Protein AF-A0A0S8E0M6-F1 (afdb_monomer_lite)

pLDDT: mean 80.6, std 17.04, range [37.0, 96.88]

Secondary structure (DSSP, 8-state):
-HHHHHHT---GGGHHHHHHHS----SHHHHHHHHHHHHHHHHHHS-HHHHHHHHHHHHH-SS-B-HHHHHHHHHHHT-SS--HHHHHHHHHHHHHHHTTTEEEETTEEEES-HHHHHHHHHHHS-STTHHHHHHHHHHHHHTTTTS-S-S-TTTTS-HHHHHHHHHHHHHTT-HHHHHHHHT-HHHHHHHHHTT-HHHHHHHHHHTT--S----S---PPEEETTEEEEEPTTT--EE-

Sequence (240 aa):
MALEELRGFGSFERLNEKIASFPRIEGEEGIDALFAQVIDRLEMELDADIVGNVLALICCSRQGLSEGELEELLGQIGAGPADEEERAGQLQVLLRQLRRHLLRRGQYLDFFHRSLYKAVHVRYLSEEDAENQAHRHLAAYFGLETHPSGRAAWASIGPRGLSEVVYHQTKACLWPEVERALCDLRFVRAKCAAGLTDGLISDYDLLEAGPAQPDPPLQTAWRRRGAYGARCPHCRAWHE

Foldseek 3Di:
DLVVVLVVDPDPVCSVVSVVPQPPDDDLVSLLVVLLVVLVVLVVVAPNQLSLLLLLLLLLDPFADALVLSLVLCVVVVGDPDDSVRSSVSSVVSCVSCVVQWDDDPRGTHGPDVSNSVNSCVPQVVDPQRNLVSLVSVLCSLAQVPDPDDDQRQLPRALVSLLRNLVSCVSNVVVVVNCVQLVDVSSVVSCVVNVNPVSNVVSCVSVVVDDPPPDDPPQDFDDDPRDTWGQDPPPRDTGD

Radius of gyration: 25.58 Å; chains: 1; bounding box: 53×38×92 Å

Structure (mmCIF, N/CA/C/O backbone):
data_AF-A0A0S8E0M6-F1
#
_entry.id   AF-A0A0S8E0M6-F1
#
loop_
_atom_site.group_PDB
_atom_site.id
_atom_site.type_symbol
_atom_site.label_atom_id
_atom_site.label_alt_id
_atom_site.label_comp_id
_atom_site.label_asym_id
_atom_site.label_entity_id
_atom_site.label_seq_id
_atom_site.pdbx_PDB_ins_code
_atom_site.Cartn_x
_atom_site.Cartn_y
_atom_site.Cartn_z
_atom_site.occupancy
_atom_site.B_iso_or_equiv
_atom_site.auth_seq_id
_atom_site.auth_comp_id
_atom_site.auth_asym_id
_atom_site.auth_atom_id
_atom_site.pdbx_PDB_model_num
ATOM 1 N N . MET A 1 1 ? -18.726 -10.955 16.011 1.00 49.03 1 MET A N 1
ATOM 2 C CA . MET A 1 1 ? -18.365 -9.528 15.915 1.00 49.03 1 MET A CA 1
ATOM 3 C C . MET A 1 1 ? -18.625 -8.760 17.211 1.00 49.03 1 MET A C 1
ATOM 5 O O . MET A 1 1 ? -17.660 -8.518 17.917 1.00 49.03 1 MET A O 1
ATOM 9 N N . ALA A 1 2 ? -19.866 -8.480 17.638 1.00 48.47 2 ALA A N 1
ATOM 10 C CA . ALA A 1 2 ? -20.103 -7.796 18.930 1.00 48.47 2 ALA A CA 1
ATOM 11 C C . ALA A 1 2 ? -19.596 -8.596 20.157 1.00 48.47 2 ALA A C 1
ATOM 13 O O . ALA A 1 2 ? -18.939 -8.059 21.042 1.00 48.47 2 ALA A O 1
ATOM 14 N N . LEU A 1 3 ? -19.802 -9.919 20.167 1.00 45.72 3 LEU A N 1
ATOM 15 C CA . LEU A 1 3 ? -19.241 -10.831 21.182 1.00 45.72 3 LEU A CA 1
ATOM 16 C C . LEU A 1 3 ? -17.705 -10.954 21.131 1.00 45.72 3 LEU A C 1
ATOM 18 O O . LEU A 1 3 ? -17.093 -11.429 22.086 1.00 45.72 3 LEU A O 1
ATOM 22 N N . GLU A 1 4 ? -17.078 -10.557 20.023 1.00 52.72 4 GLU A N 1
ATOM 23 C CA . GLU A 1 4 ? -15.625 -10.654 19.834 1.00 52.72 4 GLU A CA 1
ATOM 24 C C . GLU A 1 4 ? -14.909 -9.418 20.382 1.00 52.72 4 GLU A C 1
ATOM 26 O O . GLU A 1 4 ? -13.887 -9.576 21.045 1.00 52.72 4 GLU A O 1
ATOM 31 N N . GLU A 1 5 ? -15.506 -8.230 20.238 1.00 51.12 5 GLU A N 1
ATOM 32 C CA . GLU A 1 5 ? -15.082 -7.007 20.939 1.00 51.12 5 GLU A CA 1
ATOM 33 C C . GLU A 1 5 ? -15.212 -7.143 22.467 1.00 51.12 5 GLU A C 1
ATOM 35 O O . GLU A 1 5 ? -14.347 -6.690 23.216 1.00 51.12 5 GLU A O 1
ATOM 40 N N . LEU A 1 6 ? -16.245 -7.845 22.953 1.00 51.03 6 LEU A N 1
ATOM 41 C CA . LEU A 1 6 ? -16.430 -8.092 24.390 1.00 51.03 6 LEU A CA 1
ATOM 42 C C . LEU A 1 6 ? -15.395 -9.068 24.972 1.00 51.03 6 LEU A C 1
ATOM 44 O O . LEU A 1 6 ? -15.075 -8.982 26.153 1.00 51.03 6 LEU A O 1
ATOM 48 N N . ARG A 1 7 ? -14.818 -9.966 24.160 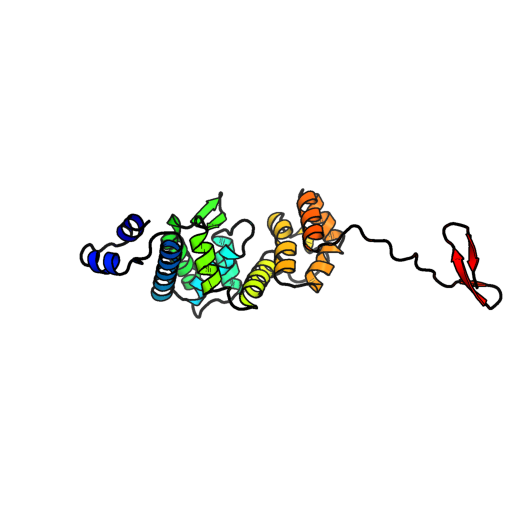1.00 50.25 7 ARG A N 1
ATOM 49 C CA . ARG A 1 7 ? -13.757 -10.891 24.606 1.00 50.25 7 ARG A CA 1
ATOM 50 C C . ARG A 1 7 ? -12.390 -10.226 24.774 1.00 50.25 7 ARG A C 1
ATOM 52 O O . ARG A 1 7 ? -11.549 -10.785 25.472 1.00 50.25 7 ARG A O 1
ATOM 59 N N . GLY A 1 8 ? -12.158 -9.077 24.136 1.00 46.62 8 GLY A N 1
ATOM 60 C CA . GLY A 1 8 ? -10.958 -8.257 24.340 1.00 46.62 8 GLY A CA 1
ATOM 61 C C . GLY A 1 8 ? -11.038 -7.352 25.574 1.00 46.62 8 GLY A C 1
ATOM 62 O O . GLY A 1 8 ? -10.027 -6.798 25.995 1.00 46.62 8 GLY A O 1
ATOM 63 N N . PHE A 1 9 ? -12.225 -7.210 26.174 1.00 45.16 9 PHE A N 1
ATOM 64 C CA . PHE A 1 9 ? -12.468 -6.327 27.310 1.00 45.16 9 PHE A CA 1
ATOM 65 C C . PHE A 1 9 ? -12.191 -7.056 28.634 1.00 45.16 9 PHE A C 1
ATOM 67 O O . PHE A 1 9 ? -12.996 -7.844 29.120 1.00 45.16 9 PHE A O 1
ATOM 74 N N . GLY A 1 10 ? -11.028 -6.792 29.234 1.00 39.16 10 GLY A N 1
ATOM 75 C CA . GLY A 1 10 ? -10.574 -7.405 30.491 1.00 39.16 10 GLY A CA 1
ATOM 76 C C . GLY A 1 10 ? -11.262 -6.907 31.771 1.00 39.16 10 GLY A C 1
ATOM 77 O O . GLY A 1 10 ? -10.769 -7.190 32.858 1.00 39.16 10 GLY A O 1
ATOM 78 N N . SER A 1 11 ? -12.373 -6.168 31.682 1.00 45.81 11 SER A N 1
ATOM 79 C CA . SER A 1 11 ? -13.136 -5.716 32.851 1.00 45.81 11 SER A CA 1
ATOM 80 C C . SER A 1 11 ? -14.637 -5.878 32.613 1.00 45.81 11 SER A C 1
ATOM 82 O O . SER A 1 11 ? -15.249 -5.140 31.838 1.00 45.81 11 SER A O 1
ATOM 84 N N . PHE A 1 12 ? -15.233 -6.862 33.295 1.00 44.47 12 PHE A N 1
ATOM 85 C CA . PHE A 1 12 ? -16.672 -7.154 33.266 1.00 44.47 12 PHE A CA 1
ATOM 86 C C . PHE A 1 12 ? -17.533 -5.991 33.796 1.00 44.47 12 PHE A C 1
ATOM 88 O O . PHE A 1 12 ? -18.729 -5.946 33.521 1.00 44.47 12 PHE A O 1
ATOM 95 N N . GLU A 1 13 ? -16.940 -5.029 34.509 1.00 48.88 13 GLU A N 1
ATOM 96 C CA . GLU A 1 13 ? -17.653 -3.904 35.129 1.00 48.88 13 GLU A CA 1
ATOM 97 C C . GLU A 1 13 ? -18.105 -2.841 34.113 1.00 48.88 13 GLU A C 1
ATOM 99 O O . GLU A 1 13 ? -19.133 -2.203 34.315 1.00 48.88 13 GLU A O 1
ATOM 104 N N . ARG A 1 14 ? -17.404 -2.696 32.976 1.00 47.75 14 ARG A N 1
ATOM 105 C CA . ARG A 1 14 ? -17.739 -1.727 31.905 1.00 47.75 14 ARG A CA 1
ATOM 106 C C . ARG A 1 14 ? -18.424 -2.360 30.691 1.00 47.75 14 ARG A C 1
ATOM 108 O O . ARG A 1 14 ? -18.612 -1.721 29.657 1.00 47.75 14 ARG A O 1
ATOM 115 N N . LEU A 1 15 ? -18.816 -3.628 30.813 1.00 42.22 15 LEU A N 1
ATOM 116 C CA . LEU A 1 15 ? -19.408 -4.411 29.730 1.00 42.22 15 LEU A CA 1
ATOM 117 C C . LEU A 1 15 ? -20.716 -3.785 29.216 1.00 42.22 15 LEU A C 1
ATOM 119 O O . LEU A 1 15 ? -20.930 -3.714 28.012 1.00 42.22 15 LEU A O 1
ATOM 123 N N . ASN A 1 16 ? -21.565 -3.277 30.115 1.00 44.84 16 ASN A N 1
ATOM 124 C CA . ASN A 1 16 ? -22.838 -2.649 29.744 1.00 44.84 16 ASN A CA 1
ATOM 125 C C . ASN A 1 16 ? -22.657 -1.293 29.046 1.00 44.84 16 ASN A C 1
ATOM 127 O O . ASN A 1 16 ? -23.418 -0.978 28.136 1.00 44.84 16 ASN A O 1
ATOM 131 N N . GLU A 1 17 ? -21.635 -0.519 29.415 1.00 53.72 17 GLU A N 1
ATOM 132 C CA . GLU A 1 17 ? -21.285 0.732 28.728 1.00 53.72 17 GLU A CA 1
ATOM 133 C C . GLU A 1 17 ? -20.750 0.450 27.317 1.00 53.72 17 GLU A C 1
ATOM 135 O O . GLU A 1 17 ? -21.147 1.112 26.362 1.00 53.72 17 GLU A O 1
ATOM 140 N N . LYS A 1 18 ? -19.933 -0.602 27.165 1.00 47.81 18 LYS A N 1
ATOM 141 C CA . LYS A 1 18 ? -19.428 -1.083 25.868 1.00 47.81 18 LYS A CA 1
ATOM 142 C C . LYS A 1 18 ? -20.545 -1.638 24.973 1.00 47.81 18 LYS A C 1
ATOM 144 O O . LYS A 1 18 ? -20.542 -1.423 23.768 1.00 47.81 18 LYS A O 1
ATOM 149 N N . ILE A 1 19 ? -21.524 -2.336 25.553 1.00 53.25 19 ILE A N 1
ATOM 150 C CA . ILE A 1 19 ? -22.710 -2.806 24.821 1.00 53.25 19 ILE A CA 1
ATOM 151 C C . ILE A 1 19 ? -23.570 -1.617 24.376 1.00 53.25 19 ILE A C 1
ATOM 153 O O . ILE A 1 19 ? -24.081 -1.616 23.259 1.00 53.25 19 ILE A O 1
ATOM 157 N N . ALA A 1 20 ? -23.700 -0.590 25.220 1.00 56.97 20 ALA A N 1
ATOM 158 C CA . ALA A 1 20 ? -24.430 0.629 24.891 1.00 56.97 20 ALA A CA 1
ATOM 159 C C . ALA A 1 20 ? -23.724 1.499 23.835 1.00 56.97 20 ALA A C 1
ATOM 161 O O . ALA A 1 20 ? -24.409 2.249 23.140 1.00 56.97 20 ALA A O 1
ATOM 162 N N . SER A 1 21 ? -22.395 1.394 23.700 1.00 55.62 21 SER A N 1
ATOM 163 C CA . SER A 1 21 ? -21.618 2.121 22.690 1.00 55.62 21 SER A CA 1
ATOM 164 C C . SER A 1 21 ? -21.668 1.486 21.300 1.00 55.62 21 SER A C 1
ATOM 166 O O . SER A 1 21 ? -21.277 2.139 20.334 1.00 55.62 21 SER A O 1
ATOM 168 N N . PHE A 1 22 ? -22.131 0.236 21.169 1.00 54.56 22 PHE A N 1
ATOM 169 C CA . PHE A 1 22 ? -22.247 -0.386 19.854 1.00 54.56 22 PHE A CA 1
ATOM 170 C C . PHE A 1 22 ? -23.275 0.348 18.981 1.00 54.56 22 PHE A C 1
ATOM 172 O O . PHE A 1 22 ? -24.337 0.747 19.478 1.00 54.56 22 PHE A O 1
ATOM 179 N N . PRO A 1 23 ? -22.998 0.504 17.674 1.00 58.91 23 PRO A N 1
ATOM 180 C CA . PRO A 1 23 ? -23.969 1.045 16.738 1.00 58.91 23 PRO A CA 1
ATOM 181 C C . PRO A 1 23 ? -25.269 0.240 16.821 1.00 58.91 23 PRO A C 1
ATOM 183 O O . PRO A 1 23 ? -25.271 -0.977 16.660 1.00 58.91 23 PRO A O 1
ATOM 186 N N . ARG A 1 24 ? -26.393 0.922 17.064 1.00 60.94 24 ARG A N 1
ATOM 187 C CA . ARG A 1 24 ? -27.735 0.305 17.034 1.00 60.94 24 ARG A CA 1
ATOM 188 C C . ARG A 1 24 ? -28.240 0.062 15.608 1.00 60.94 24 ARG A C 1
ATOM 190 O O . ARG A 1 24 ? -29.367 -0.383 15.425 1.00 60.94 24 ARG A O 1
ATOM 197 N N . ILE A 1 25 ? -27.424 0.424 14.623 1.00 60.84 25 ILE A N 1
ATOM 198 C CA . ILE A 1 25 ? -27.695 0.262 13.203 1.00 60.84 25 ILE A CA 1
ATOM 199 C C . ILE A 1 25 ? -27.331 -1.176 12.842 1.00 60.84 25 ILE A C 1
ATOM 201 O O . ILE A 1 25 ? -26.203 -1.612 13.060 1.00 60.84 25 ILE A O 1
ATOM 205 N N . GLU A 1 26 ? -28.301 -1.923 12.330 1.00 62.88 26 GLU A N 1
ATOM 206 C CA . GLU A 1 26 ? -28.094 -3.286 11.848 1.00 62.88 26 GLU A CA 1
ATOM 207 C C . GLU A 1 26 ? -27.629 -3.269 10.380 1.00 62.88 26 GLU A C 1
ATOM 209 O O . GLU A 1 26 ? -27.956 -2.357 9.624 1.00 62.88 26 GLU A O 1
ATOM 214 N N . GLY A 1 27 ? -26.877 -4.288 9.956 1.00 67.75 27 GLY A N 1
ATOM 215 C CA . GLY A 1 27 ? -26.381 -4.408 8.576 1.00 67.75 27 GLY A CA 1
ATOM 216 C C . GLY A 1 27 ? -24.973 -3.839 8.359 1.00 67.75 27 GLY A C 1
ATOM 217 O O . GLY A 1 27 ? -24.197 -3.702 9.304 1.00 67.75 27 GLY A O 1
ATOM 218 N N . GLU A 1 28 ? -24.614 -3.561 7.100 1.00 69.38 28 GLU A N 1
ATOM 219 C CA . GLU A 1 28 ? -23.256 -3.123 6.722 1.00 69.38 28 GLU A CA 1
ATOM 220 C C . GLU A 1 28 ? -22.846 -1.804 7.392 1.00 69.38 28 GLU A C 1
ATOM 222 O O . GLU A 1 28 ? -21.721 -1.690 7.868 1.00 69.38 28 GLU A O 1
ATOM 227 N N . GLU A 1 29 ? -23.771 -0.849 7.519 1.00 73.12 29 GLU A N 1
ATOM 228 C CA . GLU A 1 29 ? -23.521 0.450 8.162 1.00 73.12 29 GLU A CA 1
ATOM 229 C C . GLU A 1 29 ? -23.137 0.307 9.644 1.00 73.12 29 GLU A C 1
ATOM 231 O O . GLU A 1 29 ? -22.294 1.047 10.150 1.00 73.12 29 GLU A O 1
ATOM 236 N N . GLY A 1 30 ? -23.699 -0.688 10.338 1.00 76.38 30 GLY A N 1
ATOM 237 C CA . GLY A 1 30 ? -23.330 -1.004 11.717 1.00 76.38 30 GLY A CA 1
ATOM 238 C C . GLY A 1 30 ? -21.922 -1.583 11.847 1.00 76.38 30 GLY A C 1
ATOM 239 O O . GLY A 1 30 ? -21.215 -1.284 12.808 1.00 76.38 30 GLY A O 1
ATOM 240 N N . ILE A 1 31 ? -21.493 -2.393 10.874 1.00 77.69 31 ILE A N 1
ATOM 241 C CA . ILE A 1 31 ? -20.139 -2.966 10.839 1.00 77.69 31 ILE A CA 1
ATOM 242 C C . ILE A 1 31 ? -19.114 -1.878 10.503 1.00 77.69 31 ILE A C 1
ATOM 244 O O . ILE A 1 31 ? -18.058 -1.819 11.132 1.00 77.69 31 ILE A O 1
ATOM 248 N N . ASP A 1 32 ? -19.427 -0.997 9.554 1.00 80.69 32 ASP A N 1
ATOM 249 C CA . ASP A 1 32 ? -18.556 0.119 9.183 1.00 80.69 32 ASP A CA 1
ATOM 250 C C . ASP A 1 32 ? -18.378 1.082 10.380 1.00 80.69 32 ASP A C 1
ATOM 252 O O . ASP A 1 32 ? -17.251 1.443 10.727 1.00 80.69 32 ASP A O 1
ATOM 256 N N . ALA A 1 33 ? -19.460 1.391 11.108 1.00 83.25 33 ALA A N 1
ATOM 257 C CA . ALA A 1 33 ? -19.403 2.186 12.337 1.00 83.25 33 ALA A CA 1
ATOM 258 C C . ALA A 1 33 ? -18.639 1.491 13.484 1.00 83.25 33 ALA A C 1
ATOM 260 O O . ALA A 1 33 ? -17.976 2.159 14.276 1.00 83.25 33 ALA A O 1
ATOM 261 N N . LEU A 1 34 ? -18.684 0.156 13.573 1.00 86.12 34 LEU A N 1
ATOM 262 C CA . LEU A 1 34 ? -17.882 -0.606 14.536 1.00 86.12 34 LEU A CA 1
ATOM 263 C C . LEU A 1 34 ? -16.383 -0.448 14.250 1.00 86.12 34 LEU A C 1
ATOM 265 O O . LEU A 1 34 ? -15.605 -0.214 15.172 1.00 86.12 34 LEU A O 1
ATOM 269 N N . PHE A 1 35 ? -15.967 -0.566 12.986 1.00 88.06 35 PHE A N 1
ATOM 270 C CA . PHE A 1 35 ? -14.557 -0.409 12.630 1.00 88.06 35 PHE A CA 1
ATOM 271 C C . PHE A 1 35 ? -14.064 1.023 12.815 1.00 88.06 35 PHE A C 1
ATOM 273 O O . PHE A 1 35 ? -12.932 1.194 13.258 1.00 88.06 35 PHE A O 1
ATOM 280 N N . ALA A 1 36 ? -14.912 2.030 12.585 1.00 89.12 36 ALA A N 1
ATOM 281 C CA . ALA A 1 36 ? -14.592 3.407 12.954 1.00 89.12 36 ALA A CA 1
ATOM 282 C C . ALA A 1 36 ? -14.284 3.529 14.461 1.00 89.12 36 ALA A C 1
ATOM 284 O O . ALA A 1 36 ? -13.226 4.026 14.826 1.00 89.12 36 ALA A O 1
ATOM 285 N N . GLN A 1 37 ? -15.120 2.952 15.335 1.00 88.19 37 GLN A N 1
ATOM 286 C CA . GLN A 1 37 ? -14.866 2.950 16.787 1.00 88.19 37 GLN A CA 1
ATOM 287 C C . GLN A 1 37 ? -13.598 2.181 17.187 1.00 88.19 37 GLN A C 1
ATOM 289 O O . GLN A 1 37 ? -12.925 2.544 18.153 1.00 88.19 37 GLN A O 1
ATOM 294 N N . VAL A 1 38 ? -13.280 1.087 16.487 1.00 90.38 38 VAL A N 1
ATOM 295 C CA . VAL A 1 38 ? -12.032 0.341 16.707 1.00 90.38 38 VAL A CA 1
ATOM 296 C C . VAL A 1 38 ? -10.829 1.214 16.368 1.00 90.38 38 VAL A C 1
ATOM 298 O O . VAL A 1 38 ? -9.876 1.230 17.142 1.00 90.38 38 VAL A O 1
ATOM 301 N N . ILE A 1 39 ? -10.885 1.941 15.251 1.00 93.06 39 ILE A N 1
ATOM 302 C CA . ILE A 1 39 ? -9.834 2.872 14.836 1.00 93.06 39 ILE A CA 1
ATOM 303 C C . ILE A 1 39 ? -9.695 4.009 15.858 1.00 93.06 39 ILE A C 1
ATOM 305 O O . ILE A 1 39 ? -8.591 4.223 16.349 1.00 93.06 39 ILE A O 1
ATOM 309 N N . ASP A 1 40 ? -10.798 4.639 16.275 1.00 93.38 40 ASP A N 1
ATOM 310 C CA . ASP A 1 40 ? -10.781 5.709 17.284 1.00 93.38 40 ASP A CA 1
ATOM 311 C C . ASP A 1 40 ? -10.117 5.247 18.592 1.00 93.38 40 ASP A C 1
ATOM 313 O O . ASP A 1 40 ? -9.313 5.963 19.185 1.00 93.38 40 ASP A O 1
ATOM 317 N N . ARG A 1 41 ? -10.414 4.019 19.045 1.00 93.56 41 ARG A N 1
ATOM 318 C CA . ARG A 1 41 ? -9.761 3.439 20.230 1.00 93.56 41 ARG A CA 1
ATOM 319 C C . ARG A 1 41 ? -8.255 3.291 20.021 1.00 93.56 41 ARG A C 1
ATOM 321 O O . ARG A 1 41 ? -7.495 3.591 20.936 1.00 93.56 41 ARG A O 1
ATOM 328 N N . LEU A 1 42 ? -7.829 2.795 18.860 1.00 94.00 42 LEU A N 1
ATOM 329 C CA . LEU A 1 42 ? -6.409 2.587 18.567 1.00 94.00 42 LEU A CA 1
ATOM 330 C C . LEU A 1 42 ? -5.645 3.913 18.566 1.00 94.00 42 LEU A C 1
ATOM 332 O O . LEU A 1 42 ? -4.576 3.974 19.158 1.00 94.00 42 LEU A O 1
ATOM 336 N N . GLU A 1 43 ? -6.219 4.970 17.990 1.00 94.38 43 GLU A N 1
ATOM 337 C CA . GLU A 1 43 ? -5.645 6.326 18.000 1.00 94.38 43 GLU A CA 1
ATOM 338 C C . GLU A 1 43 ? -5.587 6.954 19.403 1.00 94.38 43 GLU A C 1
ATOM 340 O O . GLU A 1 43 ? -4.787 7.851 19.647 1.00 94.38 43 GLU A O 1
ATOM 345 N N . MET A 1 44 ? -6.438 6.515 20.338 1.00 92.94 44 MET A N 1
ATOM 346 C CA . MET A 1 44 ? -6.379 6.960 21.737 1.00 92.94 44 MET A CA 1
ATOM 347 C C . MET A 1 44 ? -5.338 6.197 22.566 1.00 92.94 44 MET A C 1
ATOM 349 O O . MET A 1 44 ? -4.856 6.720 23.570 1.00 92.94 44 MET A O 1
ATOM 353 N N . GLU A 1 45 ? -5.041 4.947 22.205 1.00 91.69 45 GLU A N 1
ATOM 354 C CA . GLU A 1 45 ? -4.117 4.072 22.940 1.00 91.69 45 GLU A CA 1
ATOM 355 C C . GLU A 1 45 ? -2.679 4.118 22.403 1.00 91.69 45 GLU A C 1
ATOM 357 O O . GLU A 1 45 ? -1.747 3.775 23.131 1.00 91.69 45 GLU A O 1
ATOM 362 N N . LEU A 1 46 ? -2.504 4.510 21.142 1.00 92.88 46 LEU A N 1
ATOM 363 C CA . LEU A 1 46 ? -1.240 4.535 20.411 1.00 92.88 46 LEU A CA 1
ATOM 364 C C . LEU A 1 46 ? -1.060 5.887 19.717 1.00 92.88 46 LEU A C 1
ATOM 366 O O . LEU A 1 46 ? -1.985 6.690 19.646 1.00 92.88 46 LEU A O 1
ATOM 370 N N . ASP A 1 47 ? 0.129 6.131 19.175 1.00 93.56 47 ASP A N 1
ATOM 371 C CA . ASP A 1 47 ? 0.382 7.297 18.339 1.00 93.56 47 ASP A CA 1
ATOM 372 C C . ASP A 1 47 ? -0.493 7.250 17.072 1.00 93.56 47 ASP A C 1
ATOM 374 O O . ASP A 1 47 ? -0.464 6.285 16.298 1.00 93.56 47 ASP A O 1
ATOM 378 N N . ALA A 1 48 ? -1.295 8.298 16.874 1.00 93.75 48 ALA A N 1
ATOM 379 C CA . ALA A 1 48 ? -2.251 8.377 15.776 1.00 93.75 48 ALA A CA 1
ATOM 380 C C . ALA A 1 48 ? -1.574 8.387 14.395 1.00 93.75 48 ALA A C 1
ATOM 382 O O . ALA A 1 48 ? -2.132 7.820 13.453 1.00 93.75 48 ALA A O 1
ATOM 383 N N . ASP A 1 49 ? -0.366 8.948 14.271 1.00 92.81 49 ASP A N 1
ATOM 384 C CA . ASP A 1 49 ? 0.376 8.941 13.009 1.00 92.81 49 ASP A CA 1
ATOM 385 C C . ASP A 1 49 ? 0.849 7.521 12.688 1.00 92.81 49 ASP A C 1
ATOM 387 O O . ASP A 1 49 ? 0.772 7.087 11.537 1.00 92.81 49 ASP A O 1
ATOM 391 N N . ILE A 1 50 ? 1.293 6.755 13.690 1.00 94.50 50 ILE A N 1
ATOM 392 C CA . ILE A 1 50 ? 1.664 5.344 13.498 1.00 94.50 50 ILE A CA 1
ATOM 393 C C . ILE A 1 50 ? 0.440 4.524 13.081 1.00 94.50 50 ILE A C 1
ATOM 395 O O . ILE A 1 50 ? 0.509 3.769 12.107 1.00 94.50 50 ILE A O 1
ATOM 399 N N . VAL A 1 51 ? -0.687 4.679 13.781 1.00 96.00 51 VAL A N 1
ATOM 400 C CA . VAL A 1 51 ? -1.933 3.960 13.465 1.00 96.00 51 VAL A CA 1
ATOM 401 C C . VAL A 1 51 ? -2.395 4.277 12.043 1.00 96.00 51 VAL A C 1
ATOM 403 O O . VAL A 1 51 ? -2.632 3.352 11.259 1.00 96.00 51 VAL A O 1
ATOM 406 N N . GLY A 1 52 ? -2.464 5.563 11.694 1.00 95.31 52 GLY A N 1
ATOM 407 C CA . GLY A 1 52 ? -2.884 6.022 10.375 1.00 95.31 52 GLY A CA 1
ATOM 408 C C . GLY A 1 52 ? -1.976 5.509 9.263 1.00 95.31 52 GLY A C 1
ATOM 409 O O . GLY A 1 52 ? -2.467 4.915 8.302 1.00 95.31 52 GLY A O 1
ATOM 410 N N . ASN A 1 53 ? -0.654 5.643 9.417 1.00 95.62 53 ASN A N 1
ATOM 411 C CA . ASN A 1 53 ? 0.305 5.188 8.409 1.00 95.62 53 ASN A CA 1
ATOM 412 C C . ASN A 1 53 ? 0.255 3.669 8.211 1.00 95.62 53 ASN A C 1
ATOM 414 O O . ASN A 1 53 ? 0.177 3.211 7.074 1.00 95.62 53 ASN A O 1
ATOM 418 N N . VAL A 1 54 ? 0.242 2.865 9.280 1.00 96.31 54 VAL A N 1
ATOM 419 C CA . VAL A 1 54 ? 0.177 1.396 9.150 1.00 96.31 54 VAL A CA 1
ATOM 420 C C . VAL A 1 54 ? -1.101 0.963 8.439 1.00 96.31 54 VAL A C 1
ATOM 422 O O . VAL A 1 54 ? -1.052 0.142 7.521 1.00 96.31 54 VAL A O 1
ATOM 425 N N . LEU A 1 55 ? -2.250 1.509 8.844 1.00 96.69 55 LEU A N 1
ATOM 426 C CA . LEU A 1 55 ? -3.531 1.148 8.246 1.00 96.69 55 LEU A CA 1
ATOM 427 C C . LEU A 1 55 ? -3.614 1.589 6.781 1.00 96.69 55 LEU A C 1
ATOM 429 O O . LEU A 1 55 ? -4.034 0.790 5.943 1.00 96.69 55 LEU A O 1
ATOM 433 N N . ALA A 1 56 ? -3.165 2.803 6.456 1.00 96.38 56 ALA A N 1
ATOM 434 C CA . ALA A 1 56 ? -3.086 3.302 5.085 1.00 96.38 56 ALA A CA 1
ATOM 435 C C . ALA A 1 56 ? -2.160 2.443 4.207 1.00 96.38 56 ALA A C 1
ATOM 437 O O . ALA A 1 56 ? -2.544 2.053 3.105 1.00 96.38 56 ALA A O 1
ATOM 438 N N . LEU A 1 57 ? -0.975 2.076 4.706 1.00 96.88 57 LEU A N 1
ATOM 439 C CA . LEU A 1 57 ? -0.018 1.237 3.979 1.00 96.88 57 LEU A CA 1
ATOM 440 C C . LEU A 1 57 ? -0.587 -0.154 3.682 1.00 96.88 57 LEU A C 1
ATOM 442 O O . LEU A 1 57 ? -0.479 -0.621 2.549 1.00 96.88 57 LEU A O 1
ATOM 446 N N . ILE A 1 58 ? -1.228 -0.807 4.660 1.00 96.06 58 ILE A N 1
ATOM 447 C CA . ILE A 1 58 ? -1.890 -2.104 4.438 1.00 96.06 58 ILE A CA 1
ATOM 448 C C . ILE A 1 58 ? -3.024 -1.946 3.415 1.00 96.06 58 ILE A C 1
ATOM 450 O O . ILE A 1 58 ? -3.114 -2.753 2.491 1.00 96.06 58 ILE A O 1
ATOM 454 N N . CYS A 1 59 ? -3.835 -0.889 3.532 1.00 95.50 59 CYS A N 1
ATOM 455 C CA . CYS A 1 59 ? -4.941 -0.586 2.617 1.00 95.50 59 CYS A CA 1
ATOM 456 C C . CYS A 1 59 ? -4.482 -0.444 1.159 1.00 95.50 59 CYS A C 1
ATOM 458 O O . CYS A 1 59 ? -5.101 -0.999 0.253 1.00 95.50 59 CYS A O 1
ATOM 460 N N . CYS A 1 60 ? -3.381 0.276 0.943 1.00 95.31 60 CYS A N 1
ATOM 461 C CA . CYS A 1 60 ? -2.832 0.542 -0.383 1.00 95.31 60 CYS A CA 1
ATOM 462 C C . CYS A 1 60 ? -1.936 -0.591 -0.909 1.00 95.31 60 CYS A C 1
ATOM 464 O O . CYS A 1 60 ? -1.541 -0.569 -2.078 1.00 95.31 60 CYS A O 1
ATOM 466 N N . SER A 1 61 ? -1.585 -1.578 -0.081 1.00 95.06 61 SER A N 1
ATOM 467 C CA . SER A 1 61 ? -0.741 -2.699 -0.497 1.00 95.06 61 SER A CA 1
ATOM 468 C C . SER A 1 61 ? -1.473 -3.621 -1.477 1.00 95.06 61 SER A C 1
ATOM 470 O O . SER A 1 61 ? -2.657 -3.913 -1.321 1.00 95.06 61 SER A O 1
ATOM 472 N N . ARG A 1 62 ? -0.776 -4.113 -2.509 1.00 92.00 62 ARG A N 1
ATOM 473 C CA . ARG A 1 62 ? -1.403 -4.994 -3.509 1.00 92.00 62 ARG A CA 1
ATOM 474 C C . ARG A 1 62 ? -1.471 -6.452 -3.057 1.00 92.00 62 ARG A C 1
ATOM 476 O O . ARG A 1 62 ? -2.420 -7.161 -3.383 1.00 92.00 62 ARG A O 1
ATOM 483 N N . GLN A 1 63 ? -0.439 -6.917 -2.354 1.00 90.12 63 GLN A N 1
ATOM 484 C CA . GLN A 1 63 ? -0.305 -8.310 -1.902 1.00 90.12 63 GLN A CA 1
ATOM 485 C C . GLN A 1 63 ? -0.221 -8.447 -0.373 1.00 90.12 63 GLN A C 1
ATOM 487 O O . GLN A 1 63 ? 0.077 -9.534 0.131 1.00 90.12 63 GLN A O 1
ATOM 492 N N . GLY A 1 64 ? -0.477 -7.364 0.363 1.00 94.25 64 GLY A N 1
ATOM 493 C CA . GLY A 1 64 ? -0.182 -7.269 1.786 1.00 94.25 64 GLY A CA 1
ATOM 494 C C . GLY A 1 64 ? 1.269 -6.870 2.069 1.00 94.25 64 GLY A C 1
ATOM 495 O O . GLY A 1 64 ? 2.133 -6.846 1.184 1.00 94.25 64 GLY A O 1
ATOM 496 N N . LEU A 1 65 ? 1.539 -6.590 3.342 1.00 96.31 65 LEU A N 1
ATOM 497 C CA . LEU A 1 65 ? 2.855 -6.203 3.857 1.00 96.31 65 LEU A CA 1
ATOM 498 C C . LEU A 1 65 ? 3.266 -7.116 5.007 1.00 96.31 65 LEU A C 1
ATOM 500 O O . LEU A 1 65 ? 2.430 -7.579 5.778 1.00 96.31 65 LEU A O 1
ATOM 504 N N . SER A 1 66 ? 4.553 -7.412 5.117 1.00 95.69 66 SER A N 1
ATOM 505 C CA . SER A 1 66 ? 5.095 -8.112 6.280 1.00 95.69 66 SER A CA 1
ATOM 506 C C . SER A 1 66 ? 5.351 -7.149 7.438 1.00 95.69 66 SER A C 1
ATOM 508 O O . SER A 1 66 ? 5.413 -5.938 7.250 1.00 95.69 66 SER A O 1
ATOM 510 N N . GLU A 1 67 ? 5.517 -7.696 8.643 1.00 95.31 67 GLU A N 1
ATOM 511 C CA . GLU A 1 67 ? 5.822 -6.894 9.837 1.00 95.31 67 GLU A CA 1
ATOM 512 C C . GLU A 1 67 ? 7.128 -6.103 9.671 1.00 95.31 67 GLU A C 1
ATOM 514 O O . GLU A 1 67 ? 7.149 -4.917 9.976 1.00 95.31 67 GLU A O 1
ATOM 519 N N . GLY A 1 68 ? 8.172 -6.724 9.105 1.00 94.19 68 GLY A N 1
ATOM 520 C CA . GLY A 1 68 ? 9.450 -6.048 8.855 1.00 94.19 68 GLY A CA 1
ATOM 521 C C . GLY A 1 68 ? 9.351 -4.940 7.804 1.00 94.19 68 GLY A C 1
ATOM 522 O O . GLY A 1 68 ? 9.933 -3.879 7.976 1.00 94.19 68 GLY A O 1
ATOM 523 N N . GLU A 1 69 ? 8.548 -5.132 6.754 1.00 94.88 69 GLU A N 1
ATOM 524 C CA . GLU A 1 69 ? 8.322 -4.070 5.761 1.00 94.88 69 GLU A CA 1
ATOM 525 C C . GLU A 1 69 ? 7.579 -2.880 6.355 1.00 94.88 69 GLU A C 1
ATOM 527 O O . GLU A 1 69 ? 7.902 -1.744 6.034 1.00 94.88 69 GLU A O 1
ATOM 532 N N . LEU A 1 70 ? 6.590 -3.126 7.221 1.00 95.81 70 LEU A N 1
ATOM 533 C CA . LEU A 1 70 ? 5.879 -2.057 7.922 1.00 95.81 70 LEU A CA 1
ATOM 534 C C . LEU A 1 70 ? 6.824 -1.267 8.830 1.00 95.81 70 LEU A C 1
ATOM 536 O O . LEU A 1 70 ? 6.743 -0.044 8.862 1.00 95.81 70 LEU A O 1
ATOM 540 N N . GLU A 1 71 ? 7.724 -1.948 9.538 1.00 94.00 71 GLU A N 1
ATOM 541 C CA . GLU A 1 71 ? 8.730 -1.311 10.390 1.00 94.00 71 GLU A CA 1
ATOM 542 C C . GLU A 1 71 ? 9.695 -0.439 9.572 1.00 94.00 71 GLU A C 1
ATOM 544 O O . GLU A 1 71 ? 9.861 0.744 9.873 1.00 94.00 71 GLU A O 1
ATOM 549 N N . GLU A 1 72 ? 10.248 -0.973 8.480 1.00 92.38 72 GLU A N 1
ATOM 550 C CA . GLU A 1 72 ? 11.133 -0.227 7.578 1.00 92.38 72 GLU A CA 1
ATOM 551 C C . GLU A 1 72 ? 10.416 0.967 6.917 1.00 92.38 72 GLU A C 1
ATOM 553 O O . GLU A 1 72 ? 10.976 2.064 6.848 1.00 92.38 72 GLU A O 1
ATOM 558 N N . LEU A 1 73 ? 9.163 0.789 6.480 1.00 93.44 73 LEU A N 1
ATOM 559 C CA . LEU A 1 73 ? 8.328 1.849 5.901 1.00 93.44 73 LEU A CA 1
ATOM 560 C C . LEU A 1 73 ? 8.048 2.969 6.906 1.00 93.44 73 LEU A C 1
ATOM 562 O O . LEU A 1 73 ? 8.221 4.141 6.578 1.00 93.44 73 LEU A O 1
ATOM 566 N N . LEU A 1 74 ? 7.648 2.634 8.136 1.00 93.12 74 LEU A N 1
ATOM 567 C CA . LEU A 1 74 ? 7.467 3.628 9.199 1.00 93.12 74 LEU A CA 1
ATOM 568 C C . LEU A 1 74 ? 8.778 4.363 9.490 1.00 93.12 74 LEU A C 1
ATOM 570 O O . LEU A 1 74 ? 8.768 5.583 9.677 1.00 93.12 74 LEU A O 1
ATOM 574 N N . GLY A 1 75 ? 9.891 3.621 9.469 1.00 90.25 75 GLY A N 1
ATOM 575 C CA . GLY A 1 75 ? 11.267 4.107 9.465 1.00 90.25 75 GLY A CA 1
ATOM 576 C C . GLY A 1 75 ? 11.476 5.252 8.478 1.00 90.25 75 GLY A C 1
ATOM 577 O O . GLY A 1 75 ? 11.826 6.356 8.894 1.00 90.25 75 GLY A O 1
ATOM 578 N N . GLN A 1 76 ? 11.204 4.983 7.199 1.00 87.94 76 GLN A N 1
ATOM 579 C CA . GLN A 1 76 ? 11.383 5.908 6.073 1.00 87.94 76 GLN A CA 1
ATOM 580 C C . GLN A 1 76 ? 10.426 7.104 6.099 1.00 87.94 76 GLN A C 1
ATOM 582 O O . GLN A 1 76 ? 10.828 8.212 5.751 1.00 87.94 76 GLN A O 1
ATOM 587 N N . ILE A 1 77 ? 9.172 6.897 6.511 1.00 89.31 77 ILE A N 1
ATOM 588 C CA . ILE A 1 77 ? 8.168 7.969 6.608 1.00 89.31 77 ILE A CA 1
ATOM 589 C C . ILE A 1 77 ? 8.538 8.964 7.716 1.00 89.31 77 ILE A C 1
ATOM 591 O O . ILE A 1 77 ? 8.234 10.149 7.602 1.00 89.31 77 ILE A O 1
ATOM 595 N N . GLY A 1 78 ? 9.200 8.495 8.781 1.00 83.19 78 GLY A N 1
ATOM 596 C CA . GLY A 1 78 ? 9.434 9.304 9.978 1.00 83.19 78 GLY A CA 1
ATOM 597 C C . GLY A 1 78 ? 8.132 9.581 10.733 1.00 83.19 78 GLY A C 1
ATOM 598 O O . GLY A 1 78 ? 7.898 10.704 11.165 1.00 83.19 78 GLY A O 1
ATOM 599 N N . ALA A 1 79 ? 7.257 8.574 10.826 1.00 75.75 79 ALA A N 1
ATOM 600 C CA . ALA A 1 79 ? 5.946 8.707 11.456 1.00 75.75 79 ALA A CA 1
ATOM 601 C C . ALA A 1 79 ? 6.058 8.936 12.975 1.00 75.75 79 ALA A C 1
ATOM 603 O O . ALA A 1 79 ? 6.600 8.085 13.683 1.00 75.75 79 ALA A O 1
ATOM 604 N N . GLY A 1 80 ? 5.490 10.045 13.458 1.00 70.50 80 GLY A N 1
ATOM 605 C CA . GLY A 1 80 ? 5.432 10.406 14.875 1.00 70.50 80 GLY A CA 1
ATOM 606 C C . GLY A 1 80 ? 6.753 10.945 15.462 1.00 70.50 80 GLY A C 1
ATOM 607 O O . GLY A 1 80 ? 7.807 10.892 14.827 1.00 70.50 80 GLY A O 1
ATOM 608 N N . PRO A 1 81 ? 6.722 11.483 16.696 1.00 74.00 81 PRO A N 1
ATOM 609 C CA . PRO A 1 81 ? 7.909 11.959 17.415 1.00 74.00 81 PRO A CA 1
ATOM 610 C C . PRO A 1 81 ? 8.719 10.826 18.069 1.00 74.00 81 PRO A C 1
ATOM 612 O O . PRO A 1 81 ? 9.792 11.083 18.617 1.00 74.00 81 PRO A O 1
ATOM 615 N N . ALA A 1 82 ? 8.175 9.608 18.059 1.00 79.31 82 ALA A N 1
ATOM 616 C CA . ALA A 1 82 ? 8.744 8.420 18.673 1.00 79.31 82 ALA A CA 1
ATOM 617 C C . ALA A 1 82 ? 10.063 8.010 18.001 1.00 79.31 82 ALA A C 1
ATOM 619 O O . ALA A 1 82 ? 10.229 8.110 16.780 1.00 79.31 82 ALA A O 1
ATOM 620 N N . ASP A 1 83 ? 11.001 7.505 18.800 1.00 89.31 83 ASP A N 1
ATOM 621 C CA . ASP A 1 83 ? 12.218 6.905 18.262 1.00 89.31 83 ASP A CA 1
ATOM 622 C C . ASP A 1 83 ? 11.929 5.554 17.574 1.00 89.31 83 ASP A C 1
ATOM 624 O O . ASP A 1 83 ? 10.794 5.089 17.469 1.00 89.31 83 ASP A O 1
ATOM 628 N N . GLU A 1 84 ? 12.953 4.935 16.990 1.00 88.38 84 GLU A N 1
ATOM 629 C CA . GLU A 1 84 ? 12.799 3.673 16.259 1.00 88.38 84 GLU A CA 1
ATOM 630 C C . GLU A 1 84 ? 12.294 2.521 17.143 1.00 88.38 84 GLU A C 1
ATOM 632 O O . GLU A 1 84 ? 11.425 1.763 16.713 1.00 88.38 84 GLU A O 1
ATOM 637 N N . GLU A 1 85 ? 12.763 2.432 18.389 1.00 90.44 85 GLU A N 1
ATOM 638 C CA . GLU A 1 85 ? 12.374 1.369 19.319 1.00 90.44 85 GLU A CA 1
ATOM 639 C C . GLU A 1 85 ? 10.923 1.545 19.786 1.00 90.44 85 GLU A C 1
ATOM 641 O O . GLU A 1 85 ? 10.146 0.584 19.812 1.00 90.44 85 GLU A O 1
ATOM 646 N N . GLU A 1 86 ? 10.521 2.780 20.086 1.00 91.12 86 GLU A N 1
ATOM 647 C CA . GLU A 1 86 ? 9.148 3.103 20.454 1.00 91.12 86 GLU A CA 1
ATOM 648 C C . GLU A 1 86 ? 8.183 2.857 19.285 1.00 91.12 86 GLU A C 1
ATOM 650 O O . GLU A 1 86 ? 7.142 2.221 19.480 1.00 91.12 86 GLU A O 1
ATOM 655 N N . ARG A 1 87 ? 8.544 3.253 18.054 1.00 92.75 87 ARG A N 1
ATOM 656 C CA . ARG A 1 87 ? 7.730 2.969 16.857 1.00 92.75 87 ARG A CA 1
ATOM 657 C C . ARG A 1 87 ? 7.545 1.472 16.631 1.00 92.75 87 ARG A C 1
ATOM 659 O O . ARG A 1 87 ? 6.417 1.027 16.405 1.00 92.75 87 ARG A O 1
ATOM 666 N N . ALA A 1 88 ? 8.614 0.684 16.743 1.00 92.19 88 ALA A N 1
ATOM 667 C CA . ALA A 1 88 ? 8.546 -0.770 16.618 1.00 92.19 88 ALA A CA 1
ATOM 668 C C . ALA A 1 88 ? 7.656 -1.394 17.709 1.00 92.19 88 ALA A C 1
ATOM 67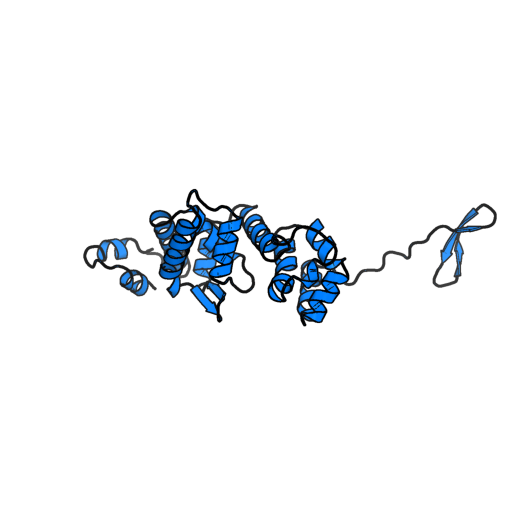0 O O . ALA A 1 88 ? 6.811 -2.252 17.427 1.00 92.19 88 ALA A O 1
ATOM 671 N N . GLY A 1 89 ? 7.780 -0.923 18.954 1.00 94.50 89 GLY A N 1
ATOM 672 C CA . GLY A 1 89 ? 6.930 -1.346 20.067 1.00 94.50 89 GLY A CA 1
ATOM 673 C C . GLY A 1 89 ? 5.447 -1.057 19.817 1.00 94.50 89 GLY A C 1
ATOM 674 O O . GLY A 1 89 ? 4.603 -1.946 19.974 1.00 94.50 89 GLY A O 1
ATOM 675 N N . GLN A 1 90 ? 5.121 0.156 19.368 1.00 94.69 90 GLN A N 1
ATOM 676 C CA . GLN A 1 90 ? 3.748 0.549 19.054 1.00 94.69 90 GLN A CA 1
ATOM 677 C C . GLN A 1 90 ? 3.174 -0.228 17.862 1.00 94.69 90 GLN A C 1
ATOM 679 O O . GLN A 1 90 ? 2.037 -0.700 17.943 1.00 94.69 90 GLN A O 1
ATOM 684 N N . LEU A 1 91 ? 3.963 -0.466 16.806 1.00 95.44 91 LEU A N 1
ATOM 685 C CA . LEU A 1 91 ? 3.577 -1.328 15.684 1.00 95.44 91 LEU A CA 1
ATOM 686 C C . LEU A 1 91 ? 3.201 -2.736 16.169 1.00 95.44 91 LEU A C 1
ATOM 688 O O . LEU A 1 91 ? 2.150 -3.268 15.805 1.00 95.44 91 LEU A O 1
ATOM 692 N N . GLN A 1 92 ? 4.013 -3.345 17.036 1.00 95.56 92 GLN A N 1
ATOM 693 C CA . GLN A 1 92 ? 3.720 -4.677 17.572 1.00 95.56 92 GLN A CA 1
ATOM 694 C C . GLN A 1 92 ? 2.434 -4.708 18.404 1.00 95.56 92 GLN A C 1
ATOM 696 O O . GLN A 1 92 ? 1.672 -5.682 18.333 1.00 95.56 92 GLN A O 1
ATOM 701 N N . VAL A 1 93 ? 2.178 -3.665 19.200 1.00 95.94 93 VAL A N 1
ATOM 702 C CA . VAL A 1 93 ? 0.927 -3.539 19.958 1.00 95.94 93 VAL A CA 1
ATOM 703 C C . VAL A 1 93 ? -0.253 -3.403 18.997 1.00 95.94 93 VAL A C 1
ATOM 705 O O . VAL A 1 93 ? -1.205 -4.179 19.114 1.00 95.94 93 VAL A O 1
ATOM 708 N N . LEU A 1 94 ? -0.162 -2.518 18.001 1.00 95.75 94 LEU A N 1
ATOM 709 C CA . LEU A 1 94 ? -1.186 -2.306 16.976 1.00 95.75 94 LEU A CA 1
ATOM 710 C C . LEU A 1 94 ? -1.550 -3.610 16.255 1.00 95.75 94 LEU A C 1
ATOM 712 O O . LEU A 1 94 ? -2.714 -4.015 16.233 1.00 95.75 94 LEU A O 1
ATOM 716 N N . LEU A 1 95 ? -0.553 -4.326 15.729 1.00 94.69 95 LEU A N 1
ATOM 717 C CA . LEU A 1 95 ? -0.762 -5.587 15.015 1.00 94.69 95 LEU A CA 1
ATOM 718 C C . LEU A 1 95 ? -1.336 -6.685 15.914 1.00 94.69 95 LEU A C 1
ATOM 720 O O . LEU A 1 95 ? -2.106 -7.533 15.455 1.00 94.69 95 LEU A O 1
ATOM 724 N N . ARG A 1 96 ? -0.995 -6.681 17.207 1.00 93.25 96 ARG A N 1
ATOM 725 C CA . ARG A 1 96 ? -1.560 -7.619 18.182 1.00 93.25 96 ARG A CA 1
ATOM 726 C C . ARG A 1 96 ? -3.033 -7.330 18.447 1.00 93.25 96 ARG A C 1
ATOM 728 O O . ARG A 1 96 ? -3.816 -8.281 18.492 1.00 93.25 96 ARG A O 1
ATOM 735 N N . GLN A 1 97 ? -3.404 -6.060 18.598 1.00 92.38 97 GLN A N 1
ATOM 736 C CA . GLN A 1 97 ? -4.797 -5.652 18.775 1.00 92.38 97 GLN A CA 1
ATOM 737 C C . GLN A 1 97 ? -5.630 -5.953 17.522 1.00 92.38 97 GLN A C 1
ATOM 739 O O . GLN A 1 97 ? -6.715 -6.526 17.615 1.00 92.38 97 GLN A O 1
ATOM 744 N N . LEU A 1 98 ? -5.080 -5.672 16.338 1.00 90.81 98 LEU A N 1
ATOM 745 C CA . LEU A 1 98 ? -5.733 -5.907 15.050 1.00 90.81 98 LEU A CA 1
ATOM 746 C C . LEU A 1 98 ? -5.663 -7.357 14.563 1.00 90.81 98 LEU A C 1
ATOM 748 O O . LEU A 1 98 ? -6.291 -7.689 13.562 1.00 90.81 98 LEU A O 1
ATOM 752 N N . ARG A 1 99 ? -4.959 -8.257 15.261 1.00 89.00 99 ARG A N 1
ATOM 753 C CA . ARG A 1 99 ? -4.679 -9.632 14.804 1.00 89.00 99 ARG A CA 1
ATOM 754 C C . ARG A 1 99 ? -5.913 -10.399 14.323 1.00 89.00 99 ARG A C 1
ATOM 756 O O . ARG A 1 99 ? -5.793 -11.247 13.448 1.00 89.00 99 ARG A O 1
ATOM 763 N N . ARG A 1 100 ? -7.082 -10.147 14.918 1.00 83.19 100 ARG A N 1
ATOM 764 C CA . ARG A 1 100 ? -8.347 -10.818 14.565 1.00 83.19 100 ARG A CA 1
ATOM 765 C C . ARG A 1 100 ? -9.019 -10.239 13.315 1.00 83.19 100 ARG A C 1
ATOM 767 O O . ARG A 1 100 ? -9.893 -10.891 12.757 1.00 83.19 100 ARG A O 1
ATOM 774 N N . HIS A 1 101 ? -8.611 -9.050 12.886 1.00 87.12 101 HIS A N 1
ATOM 775 C CA . HIS A 1 101 ? -9.125 -8.336 11.715 1.00 87.12 101 HIS A CA 1
ATOM 776 C C . HIS A 1 101 ? -8.146 -8.343 10.535 1.00 87.12 101 HIS A C 1
ATOM 778 O O . HIS A 1 101 ? -8.502 -7.908 9.440 1.00 87.12 101 HIS A O 1
ATOM 784 N N . LEU A 1 102 ? -6.934 -8.860 10.749 1.00 89.25 102 LEU A N 1
ATOM 785 C CA . LEU A 1 102 ? -5.922 -9.041 9.719 1.00 89.25 102 LEU A CA 1
ATOM 786 C C . LEU A 1 102 ? -5.942 -10.476 9.189 1.00 89.25 102 LEU A C 1
ATOM 788 O O . LEU A 1 102 ? -5.933 -11.452 9.942 1.00 89.25 102 LEU A O 1
ATOM 792 N N . LEU A 1 103 ? -5.925 -10.599 7.870 1.00 89.06 103 LEU A N 1
ATOM 793 C CA . LEU A 1 103 ? -5.669 -11.833 7.156 1.00 89.06 103 LEU A CA 1
ATOM 794 C C . LEU A 1 103 ? -4.154 -12.042 7.056 1.00 89.06 103 LEU A C 1
ATOM 796 O O . LEU A 1 103 ? -3.433 -11.179 6.564 1.00 89.06 103 LEU A O 1
ATOM 800 N N . ARG A 1 104 ? -3.672 -13.212 7.490 1.00 90.69 104 ARG A N 1
ATOM 801 C CA . ARG A 1 104 ? -2.277 -13.633 7.293 1.00 90.69 104 ARG A CA 1
ATOM 802 C C . ARG A 1 104 ? -2.171 -14.605 6.124 1.00 90.69 104 ARG A C 1
ATOM 804 O O . ARG A 1 104 ? -2.730 -15.701 6.183 1.00 90.69 104 ARG A O 1
ATOM 811 N N . ARG A 1 105 ? -1.419 -14.227 5.087 1.00 88.75 105 ARG A N 1
ATOM 812 C CA . ARG A 1 105 ? -1.038 -15.087 3.953 1.00 88.75 105 ARG A CA 1
ATOM 813 C C . ARG A 1 105 ? 0.472 -15.306 3.986 1.00 88.75 105 ARG A C 1
ATOM 815 O O . ARG A 1 105 ? 1.245 -14.519 3.449 1.00 88.75 105 ARG A O 1
ATOM 822 N N . GLY A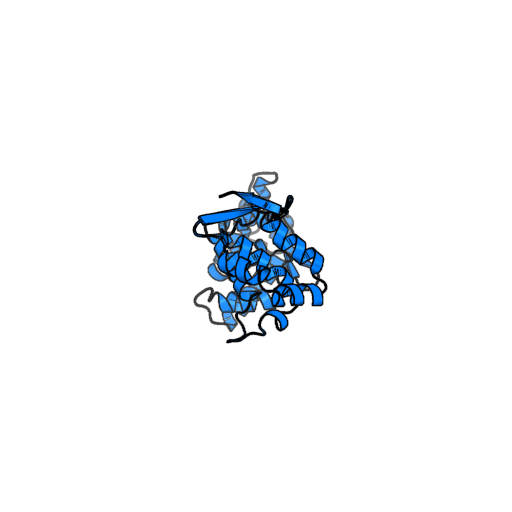 1 106 ? 0.898 -16.363 4.677 1.00 90.06 106 GLY A N 1
ATOM 823 C CA . GLY A 1 106 ? 2.312 -16.550 5.002 1.00 90.06 106 GLY A CA 1
ATOM 824 C C . GLY A 1 106 ? 2.793 -15.434 5.931 1.00 90.06 106 GLY A C 1
ATOM 825 O O . GLY A 1 106 ? 2.274 -15.295 7.038 1.00 90.06 106 GLY A O 1
ATOM 826 N N . GLN A 1 107 ? 3.756 -14.639 5.468 1.00 90.69 107 GLN A N 1
ATOM 827 C CA . GLN A 1 107 ? 4.303 -13.500 6.213 1.00 90.69 107 GLN A CA 1
ATOM 828 C C . GLN A 1 107 ? 3.571 -12.175 5.947 1.00 90.69 107 GLN A C 1
ATOM 830 O O . GLN A 1 107 ? 3.869 -11.190 6.614 1.00 90.69 107 GLN A O 1
ATOM 835 N N . TYR A 1 108 ? 2.632 -12.139 4.994 1.00 94.88 108 TYR A N 1
ATOM 836 C CA . TYR A 1 108 ? 1.937 -10.913 4.598 1.00 94.88 108 TYR A CA 1
ATOM 837 C C . TYR A 1 108 ? 0.634 -10.720 5.356 1.00 94.88 108 TYR A C 1
ATOM 839 O O . TYR A 1 108 ? -0.139 -11.665 5.553 1.00 94.88 108 TYR A O 1
ATOM 847 N N . LEU A 1 109 ? 0.422 -9.476 5.765 1.00 93.81 109 LEU A N 1
ATOM 848 C CA . LEU A 1 109 ? -0.744 -8.960 6.452 1.00 93.81 109 LEU A CA 1
ATOM 849 C C . LEU A 1 109 ? -1.586 -8.160 5.466 1.00 93.81 109 LEU A C 1
ATOM 851 O O . LEU A 1 109 ? -1.071 -7.312 4.742 1.00 93.81 109 LEU A O 1
ATOM 855 N N . ASP A 1 110 ? -2.879 -8.443 5.477 1.00 92.38 110 ASP A N 1
ATOM 856 C CA . ASP A 1 110 ? -3.905 -7.764 4.689 1.00 92.38 110 ASP A CA 1
ATOM 857 C C . ASP A 1 110 ? -5.180 -7.648 5.542 1.00 92.38 110 ASP A C 1
ATOM 859 O O . ASP A 1 110 ? -5.278 -8.271 6.604 1.00 92.38 110 ASP A O 1
ATOM 863 N N . PHE A 1 111 ? -6.179 -6.882 5.124 1.00 89.06 111 PHE A N 1
ATOM 864 C CA . PHE A 1 111 ? -7.450 -6.811 5.838 1.00 89.06 111 PHE A CA 1
ATOM 865 C C . PHE A 1 111 ? -8.308 -8.051 5.579 1.00 89.06 111 PHE A C 1
ATOM 867 O O . PHE A 1 111 ? -8.509 -8.489 4.448 1.00 89.06 111 PHE A O 1
ATOM 874 N N . PHE A 1 112 ? -8.872 -8.621 6.645 1.00 80.94 112 PHE A N 1
ATOM 875 C CA . PHE A 1 112 ? -9.819 -9.730 6.521 1.00 80.94 112 PHE A CA 1
ATOM 876 C C . PHE A 1 112 ? -11.211 -9.246 6.089 1.00 80.94 112 PHE A C 1
ATOM 878 O O . PHE A 1 112 ? -11.885 -9.897 5.292 1.00 80.94 112 PHE A O 1
ATOM 885 N N . HIS A 1 113 ? -11.649 -8.096 6.612 1.00 79.38 113 HIS A N 1
ATOM 886 C CA . HIS A 1 113 ? -12.974 -7.539 6.349 1.00 79.38 113 HIS A CA 1
ATOM 887 C C . HIS A 1 113 ? -12.912 -6.336 5.409 1.00 79.38 113 HIS A C 1
ATOM 889 O O . HIS A 1 113 ? -12.228 -5.354 5.690 1.00 79.38 113 HIS A O 1
ATOM 895 N N . ARG A 1 114 ? -13.748 -6.353 4.362 1.00 83.44 114 ARG A N 1
ATOM 896 C CA . ARG A 1 114 ? -13.954 -5.197 3.473 1.00 83.44 114 ARG A CA 1
ATOM 897 C C . ARG A 1 114 ? -14.424 -3.947 4.227 1.00 83.44 114 ARG A C 1
ATOM 899 O O . ARG A 1 114 ? -14.099 -2.843 3.817 1.00 83.44 114 ARG A O 1
ATOM 906 N N . SER A 1 115 ? -15.159 -4.102 5.326 1.00 84.44 115 SER A N 1
ATOM 907 C CA . SER A 1 115 ? -15.579 -2.973 6.167 1.00 84.44 115 SER A CA 1
ATOM 908 C C . SER A 1 115 ? -14.415 -2.264 6.857 1.00 84.44 115 SER A C 1
ATOM 910 O O . SER A 1 115 ? -14.436 -1.044 6.953 1.00 84.44 115 SER A O 1
ATOM 912 N N . LEU A 1 116 ? -13.366 -2.990 7.269 1.00 87.56 116 LEU A N 1
ATOM 913 C CA . LEU A 1 116 ? -12.162 -2.351 7.807 1.00 87.56 116 LEU A CA 1
ATOM 914 C C . LEU A 1 116 ? -11.447 -1.555 6.711 1.00 87.56 116 LEU A C 1
ATOM 916 O O . LEU A 1 116 ? -11.088 -0.408 6.939 1.00 87.56 116 LEU A O 1
ATOM 920 N N . TYR A 1 117 ? -11.337 -2.122 5.506 1.00 89.44 117 TYR A N 1
ATOM 921 C CA . TYR A 1 117 ? -10.829 -1.394 4.340 1.00 89.44 117 TYR A CA 1
ATOM 922 C C . TYR A 1 117 ? -11.625 -0.102 4.089 1.00 89.44 117 TYR A C 1
ATOM 924 O O . TYR A 1 117 ? -11.034 0.967 3.979 1.00 89.44 117 TYR A O 1
ATOM 932 N N . LYS A 1 118 ? -12.967 -0.170 4.062 1.00 89.25 118 LYS A N 1
ATOM 933 C CA . LYS A 1 118 ? -13.830 1.014 3.895 1.00 89.25 118 LYS A CA 1
ATOM 934 C C . LYS A 1 118 ? -13.586 2.052 4.996 1.00 89.25 118 LYS A C 1
ATOM 936 O O . LYS A 1 118 ? -13.439 3.228 4.688 1.00 89.25 118 LYS A O 1
ATOM 941 N N . ALA A 1 119 ? -13.534 1.624 6.258 1.00 92.31 119 ALA A N 1
ATOM 942 C CA . ALA A 1 119 ? -13.332 2.518 7.396 1.00 92.31 119 ALA A CA 1
ATOM 943 C C . ALA A 1 119 ? -11.970 3.226 7.327 1.00 92.31 119 ALA A C 1
ATOM 945 O O . ALA A 1 119 ? -11.904 4.441 7.484 1.00 92.31 119 ALA A O 1
ATOM 946 N N . VAL A 1 120 ? -10.903 2.487 7.014 1.00 94.19 120 VAL A N 1
ATOM 947 C CA . VAL A 1 120 ? -9.551 3.032 6.813 1.00 94.19 120 VAL A CA 1
ATOM 948 C C . VAL A 1 120 ? -9.524 4.004 5.638 1.00 94.19 120 VAL A C 1
ATOM 950 O O . VAL A 1 120 ? -8.988 5.101 5.766 1.00 94.19 120 VAL A O 1
ATOM 953 N N . HIS A 1 121 ? -10.147 3.645 4.515 1.00 91.88 121 HIS A N 1
ATOM 954 C CA . HIS A 1 121 ? -10.200 4.510 3.343 1.00 91.88 121 HIS A CA 1
ATOM 955 C C . HIS A 1 121 ? -10.937 5.822 3.639 1.00 91.88 121 HIS A C 1
ATOM 957 O O . HIS A 1 121 ? -10.468 6.888 3.256 1.00 91.88 121 HIS A O 1
ATOM 963 N N . VAL A 1 122 ? -12.074 5.768 4.333 1.00 92.75 122 VAL A N 1
ATOM 964 C CA . VAL A 1 122 ? -12.827 6.971 4.720 1.00 92.75 122 VAL A CA 1
ATOM 965 C C . VAL A 1 122 ? -12.055 7.813 5.737 1.00 92.75 122 VAL A C 1
ATOM 967 O O . VAL A 1 122 ? -12.144 9.034 5.692 1.00 92.75 122 VAL A O 1
ATOM 970 N N . ARG A 1 123 ? -11.311 7.189 6.657 1.00 94.19 123 ARG A N 1
ATOM 971 C CA . ARG A 1 123 ? -10.613 7.896 7.740 1.00 94.19 123 ARG A CA 1
ATOM 972 C C . ARG A 1 123 ? -9.300 8.540 7.291 1.00 94.19 123 ARG A C 1
ATOM 974 O O . ARG A 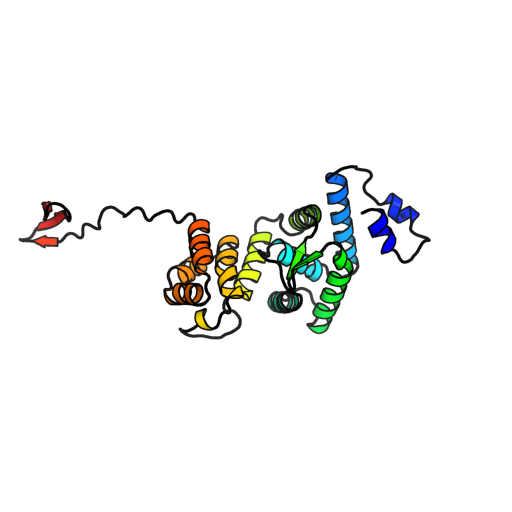1 123 ? -9.015 9.647 7.736 1.00 94.19 123 ARG A O 1
ATOM 981 N N . TYR A 1 124 ? -8.519 7.853 6.456 1.00 94.19 124 TYR A N 1
ATOM 982 C CA . TYR A 1 124 ? -7.131 8.229 6.151 1.00 94.19 124 TYR A CA 1
ATOM 983 C C . TYR A 1 124 ? -6.854 8.493 4.673 1.00 94.19 124 TYR A C 1
ATOM 985 O O . TYR A 1 124 ? -5.860 9.134 4.363 1.00 94.19 124 TYR A O 1
ATOM 993 N N . LEU A 1 125 ? -7.694 7.996 3.761 1.00 92.81 125 LEU A N 1
ATOM 994 C CA . LEU A 1 125 ? -7.449 8.060 2.313 1.00 92.81 125 LEU A CA 1
ATOM 995 C C . LEU A 1 125 ? -8.532 8.845 1.560 1.00 92.81 125 LEU A C 1
ATOM 997 O O . LEU A 1 125 ? -8.596 8.797 0.338 1.00 92.81 125 LEU A O 1
ATOM 1001 N N . SER A 1 126 ? -9.424 9.539 2.271 1.00 87.50 126 SER A N 1
ATOM 1002 C CA . SER A 1 126 ? -10.503 10.317 1.653 1.00 87.50 126 SER A CA 1
ATOM 1003 C C . SER A 1 126 ? -10.024 11.639 1.058 1.00 87.50 126 SER A C 1
ATOM 1005 O O . SER A 1 126 ? -10.720 12.223 0.230 1.00 87.50 126 SER A O 1
ATOM 1007 N N . GLU A 1 127 ? -8.880 12.144 1.522 1.00 86.81 127 GLU A N 1
ATOM 1008 C CA . GLU A 1 127 ? -8.258 13.332 0.948 1.00 86.81 127 GLU A CA 1
ATOM 1009 C C . GLU A 1 127 ? -7.633 12.998 -0.405 1.00 86.81 127 GLU A C 1
ATOM 1011 O O . GLU A 1 127 ? -7.018 11.945 -0.570 1.00 86.81 127 GLU A O 1
ATOM 1016 N N . GLU A 1 128 ? -7.766 13.927 -1.353 1.00 74.06 128 GLU A N 1
ATOM 1017 C CA . GLU A 1 128 ? -7.433 13.733 -2.771 1.00 74.06 128 GLU A CA 1
ATOM 1018 C C . GLU A 1 128 ? -5.999 13.222 -3.004 1.00 74.06 128 GLU A C 1
ATOM 1020 O O . GLU A 1 128 ? -5.756 12.469 -3.944 1.00 74.06 128 GLU A O 1
ATOM 1025 N N . ASP A 1 129 ? -5.061 13.565 -2.117 1.00 87.56 129 ASP A N 1
ATOM 1026 C CA . ASP A 1 129 ? -3.651 13.189 -2.241 1.00 87.56 129 ASP A CA 1
ATOM 1027 C C . ASP A 1 129 ? -3.159 12.140 -1.233 1.00 87.56 129 ASP A C 1
ATOM 1029 O O . ASP A 1 129 ? -2.028 11.664 -1.364 1.00 87.56 129 ASP A O 1
ATOM 1033 N N . ALA A 1 130 ? -3.968 11.743 -0.249 1.00 90.94 130 ALA A N 1
ATOM 1034 C CA . ALA A 1 130 ? -3.512 10.839 0.809 1.00 90.94 130 ALA A CA 1
ATOM 1035 C C . ALA A 1 130 ? -3.243 9.417 0.286 1.00 90.94 130 ALA A C 1
ATOM 1037 O O . ALA A 1 130 ? -2.213 8.816 0.603 1.00 90.94 130 ALA A O 1
ATOM 1038 N N . GLU A 1 131 ? -4.114 8.901 -0.588 1.00 92.00 131 GLU A N 1
ATOM 1039 C CA . GLU A 1 131 ? -3.910 7.605 -1.251 1.00 92.00 131 GLU A CA 1
ATOM 1040 C C . GLU A 1 131 ? -2.667 7.621 -2.149 1.00 92.00 131 GLU A C 1
ATOM 1042 O O . GLU A 1 131 ? -1.823 6.719 -2.076 1.00 92.00 131 GLU A O 1
ATOM 1047 N N . ASN A 1 132 ? -2.495 8.696 -2.927 1.00 93.00 132 ASN A N 1
ATOM 1048 C CA . ASN A 1 132 ? -1.308 8.896 -3.754 1.00 93.00 132 ASN A CA 1
ATOM 1049 C C . ASN A 1 132 ? -0.043 8.906 -2.891 1.00 93.00 132 ASN A C 1
ATOM 1051 O O . ASN A 1 132 ? 0.945 8.267 -3.247 1.00 93.00 132 ASN A O 1
ATOM 1055 N N . GLN A 1 133 ? -0.062 9.596 -1.747 1.00 93.44 133 GLN A N 1
ATOM 1056 C CA . GLN A 1 133 ? 1.077 9.684 -0.838 1.00 93.44 133 GLN A CA 1
ATOM 1057 C C . GLN A 1 133 ? 1.453 8.319 -0.247 1.00 93.44 133 GLN A C 1
ATOM 1059 O O . GLN A 1 133 ? 2.631 7.957 -0.260 1.00 93.44 133 GLN A O 1
ATOM 1064 N N . ALA A 1 134 ? 0.475 7.522 0.190 1.00 94.69 134 ALA A N 1
ATOM 1065 C CA . ALA A 1 134 ? 0.723 6.153 0.644 1.00 94.69 134 ALA A CA 1
ATOM 1066 C C . ALA A 1 134 ? 1.367 5.302 -0.467 1.00 94.69 134 ALA A C 1
ATOM 1068 O O . ALA A 1 134 ? 2.348 4.591 -0.234 1.00 94.69 134 ALA A O 1
ATOM 1069 N N . HIS A 1 135 ? 0.886 5.432 -1.706 1.00 95.38 135 HIS A N 1
ATOM 1070 C CA . HIS A 1 135 ? 1.503 4.778 -2.856 1.00 95.38 135 HIS A CA 1
ATOM 1071 C C . HIS A 1 135 ? 2.906 5.304 -3.186 1.00 95.38 135 HIS A C 1
ATOM 1073 O O . HIS A 1 135 ? 3.745 4.506 -3.599 1.00 95.38 135 HIS A O 1
ATOM 1079 N N . ARG A 1 136 ? 3.215 6.589 -2.959 1.00 93.81 136 ARG A N 1
ATOM 1080 C CA . ARG A 1 136 ? 4.586 7.123 -3.100 1.00 93.81 136 ARG A CA 1
ATOM 1081 C C . ARG A 1 136 ? 5.536 6.465 -2.105 1.00 93.81 136 ARG A C 1
ATOM 1083 O O . ARG A 1 136 ? 6.623 6.065 -2.509 1.00 93.81 136 ARG A O 1
ATOM 1090 N N . HIS A 1 137 ? 5.123 6.297 -0.848 1.00 94.06 137 HIS A N 1
ATOM 1091 C CA . HIS A 1 137 ? 5.931 5.600 0.157 1.00 94.06 137 HIS A CA 1
ATOM 1092 C C . HIS A 1 137 ? 6.183 4.139 -0.230 1.00 94.06 137 HIS A C 1
ATOM 1094 O O . HIS A 1 137 ? 7.323 3.683 -0.205 1.00 94.06 137 HIS A O 1
ATOM 1100 N N . LEU A 1 138 ? 5.150 3.427 -0.691 1.00 95.12 138 LEU A N 1
ATOM 1101 C CA . LEU A 1 138 ? 5.297 2.053 -1.182 1.00 95.12 138 LEU A CA 1
ATOM 1102 C C . LEU A 1 138 ? 6.193 1.976 -2.430 1.00 95.12 138 LEU A C 1
ATOM 1104 O O . LEU A 1 138 ? 7.025 1.078 -2.545 1.00 95.12 138 LEU A O 1
ATOM 1108 N N . ALA A 1 139 ? 6.061 2.926 -3.358 1.00 92.81 139 ALA A N 1
ATOM 1109 C CA . ALA A 1 139 ? 6.892 3.010 -4.555 1.00 92.81 139 ALA A CA 1
ATOM 1110 C C . ALA A 1 139 ? 8.363 3.301 -4.231 1.00 92.81 139 ALA A C 1
ATOM 1112 O O . ALA A 1 139 ? 9.241 2.740 -4.883 1.00 92.81 139 ALA A O 1
ATOM 1113 N N . ALA A 1 140 ? 8.634 4.160 -3.247 1.00 90.31 140 ALA A N 1
ATOM 1114 C CA . ALA A 1 140 ? 9.982 4.446 -2.768 1.00 90.31 140 ALA A CA 1
ATOM 1115 C C . ALA A 1 140 ? 10.602 3.208 -2.104 1.00 90.31 140 ALA A C 1
ATOM 1117 O O . ALA A 1 140 ? 11.708 2.809 -2.468 1.00 90.31 140 ALA A O 1
ATOM 1118 N N . TYR A 1 141 ? 9.837 2.544 -1.233 1.00 91.31 141 TYR A N 1
ATOM 1119 C CA . TYR A 1 141 ? 10.257 1.350 -0.503 1.00 91.31 141 TYR A CA 1
ATOM 1120 C C . TYR A 1 141 ? 10.579 0.156 -1.408 1.00 91.31 141 TYR A C 1
ATOM 1122 O O . TYR A 1 141 ? 11.661 -0.421 -1.330 1.00 91.31 141 TYR A O 1
ATOM 1130 N N . PHE A 1 142 ? 9.650 -0.214 -2.297 1.00 90.31 142 PHE A N 1
ATOM 1131 C CA . PHE A 1 142 ? 9.875 -1.293 -3.269 1.00 90.31 142 PHE A CA 1
ATOM 1132 C C . PHE A 1 142 ? 10.800 -0.870 -4.414 1.00 90.31 142 PHE A C 1
ATOM 1134 O O . PHE A 1 142 ? 11.318 -1.715 -5.153 1.00 90.31 142 PHE A O 1
ATOM 1141 N N . GLY A 1 143 ? 10.965 0.441 -4.570 1.00 79.81 143 GLY A N 1
ATOM 1142 C CA . GLY A 1 143 ? 11.903 1.082 -5.462 1.00 79.81 143 GLY A CA 1
ATOM 1143 C C . GLY A 1 143 ? 13.292 1.233 -4.849 1.00 79.81 143 GLY A C 1
ATOM 1144 O O . GLY A 1 143 ? 13.698 0.569 -3.904 1.00 79.81 143 GLY A O 1
ATOM 1145 N N . LEU A 1 144 ? 14.086 2.081 -5.486 1.00 60.59 144 LEU A N 1
ATOM 1146 C CA . LEU A 1 144 ? 15.539 2.107 -5.366 1.00 60.59 144 LEU A CA 1
ATOM 1147 C C . LEU A 1 144 ? 16.066 2.977 -4.212 1.00 60.59 144 LEU A C 1
ATOM 1149 O O . LEU A 1 144 ? 17.096 3.625 -4.374 1.00 60.59 144 LEU A O 1
ATOM 1153 N N . GLU A 1 145 ? 15.399 3.005 -3.057 1.00 50.75 145 GLU A N 1
ATOM 1154 C CA . GLU A 1 145 ? 15.816 3.852 -1.923 1.00 50.75 145 GLU A CA 1
ATOM 1155 C C . GLU A 1 145 ? 16.791 3.202 -0.924 1.00 50.75 145 GLU A C 1
ATOM 1157 O O . GLU A 1 145 ? 17.038 3.750 0.144 1.00 50.75 145 GLU A O 1
ATOM 1162 N N . THR A 1 146 ? 17.464 2.099 -1.275 1.00 43.62 146 THR A N 1
ATOM 1163 C CA . THR A 1 146 ? 18.564 1.569 -0.434 1.00 43.62 146 THR A CA 1
ATOM 1164 C C . THR A 1 146 ? 19.936 1.485 -1.097 1.00 43.62 146 THR A C 1
ATOM 1166 O O . THR A 1 146 ? 20.885 1.063 -0.437 1.00 43.62 146 THR A O 1
ATOM 1169 N N . HIS A 1 147 ? 20.129 1.969 -2.336 1.00 37.44 147 HIS A N 1
ATOM 1170 C CA . HIS A 1 147 ? 21.475 2.007 -2.930 1.00 37.44 147 HIS A CA 1
ATOM 1171 C C . HIS A 1 147 ? 21.819 3.316 -3.670 1.00 37.44 147 HIS A C 1
ATOM 1173 O O . HIS A 1 147 ? 21.219 3.625 -4.704 1.00 37.44 147 HIS A O 1
ATOM 1179 N N . PRO A 1 148 ? 22.846 4.064 -3.209 1.00 37.00 148 PRO A N 1
ATOM 1180 C CA . PRO A 1 148 ? 23.336 5.240 -3.906 1.00 37.00 148 PRO A CA 1
ATOM 1181 C C . PRO A 1 148 ? 23.992 4.825 -5.228 1.00 37.00 148 PRO A C 1
ATOM 1183 O O . PRO A 1 148 ? 24.994 4.117 -5.249 1.00 37.00 148 PRO A O 1
ATOM 1186 N N . SER A 1 149 ? 23.468 5.356 -6.333 1.00 40.56 149 SER A N 1
ATOM 1187 C CA . SER A 1 149 ? 24.119 5.495 -7.645 1.00 40.56 149 SER A CA 1
ATOM 1188 C C . SER A 1 149 ? 24.541 4.230 -8.421 1.00 40.56 149 SER A C 1
ATOM 1190 O O . SER A 1 149 ? 25.496 3.539 -8.094 1.00 40.56 149 SER A O 1
ATOM 1192 N N . GLY A 1 150 ? 23.970 4.090 -9.625 1.00 47.12 150 GLY A N 1
ATOM 1193 C CA . GLY A 1 150 ? 24.779 3.775 -10.809 1.00 47.12 150 GLY A CA 1
ATOM 1194 C C . GLY A 1 150 ? 24.429 2.495 -11.566 1.00 47.12 150 GLY A C 1
ATOM 1195 O O . GLY A 1 150 ? 24.875 1.409 -11.233 1.00 47.12 150 GLY A O 1
ATOM 1196 N N . ARG A 1 151 ? 23.725 2.669 -12.694 1.00 48.00 151 ARG A N 1
ATOM 1197 C CA . ARG A 1 151 ? 23.704 1.824 -13.914 1.00 48.00 151 ARG A CA 1
ATOM 1198 C C . ARG A 1 151 ? 23.372 0.314 -13.822 1.00 48.00 151 ARG A C 1
ATOM 1200 O O . ARG A 1 151 ? 23.084 -0.241 -14.883 1.00 48.00 151 ARG A O 1
ATOM 1207 N N . ALA A 1 152 ? 23.287 -0.307 -12.644 1.00 50.94 152 ALA A N 1
ATOM 1208 C CA . ALA A 1 152 ? 22.904 -1.715 -12.422 1.00 50.94 152 ALA A CA 1
ATOM 1209 C C . ALA A 1 152 ? 21.715 -1.879 -11.446 1.00 50.94 152 ALA A C 1
ATOM 1211 O O . ALA A 1 152 ? 21.559 -2.901 -10.789 1.00 50.94 152 ALA A O 1
ATOM 1212 N N . ALA A 1 153 ? 20.872 -0.854 -11.369 1.00 69.88 153 ALA A N 1
ATOM 1213 C CA . ALA A 1 153 ? 19.931 -0.633 -10.279 1.00 69.88 153 ALA A CA 1
ATOM 1214 C C . ALA A 1 153 ? 18.782 -1.667 -10.203 1.00 69.88 153 ALA A C 1
ATOM 1216 O O . ALA A 1 153 ? 18.391 -2.085 -9.123 1.00 69.88 153 ALA A O 1
ATOM 1217 N N . TRP A 1 154 ? 18.267 -2.135 -11.345 1.00 78.06 154 TRP A N 1
ATOM 1218 C CA . TRP A 1 154 ? 17.123 -3.060 -11.373 1.00 78.06 154 TRP A CA 1
ATOM 1219 C C . TRP A 1 154 ? 17.482 -4.508 -11.040 1.00 78.06 154 TRP A C 1
ATOM 1221 O O . TRP A 1 154 ? 16.630 -5.259 -10.584 1.00 78.06 154 TRP A O 1
ATOM 1231 N N . ALA A 1 155 ? 18.737 -4.906 -11.264 1.00 76.88 155 ALA A N 1
ATOM 1232 C CA . ALA A 1 155 ? 19.184 -6.276 -11.021 1.00 76.88 155 ALA A CA 1
ATOM 1233 C C . ALA A 1 155 ? 19.363 -6.585 -9.527 1.00 76.88 155 ALA A C 1
ATOM 1235 O O . ALA A 1 155 ? 19.328 -7.751 -9.146 1.00 76.88 155 ALA A O 1
ATOM 1236 N N . SER A 1 156 ? 19.561 -5.559 -8.691 1.00 79.19 156 SER A N 1
ATOM 1237 C CA . SER A 1 156 ? 19.611 -5.708 -7.234 1.00 79.19 156 SER A CA 1
ATOM 1238 C C . SER A 1 156 ? 18.225 -5.744 -6.590 1.00 79.19 156 SER A C 1
ATOM 1240 O O . SER A 1 156 ? 18.116 -6.154 -5.439 1.00 79.19 156 SER A O 1
ATOM 1242 N N . ILE A 1 157 ? 17.169 -5.336 -7.303 1.00 84.75 157 ILE A N 1
ATOM 1243 C CA . ILE A 1 157 ? 15.804 -5.416 -6.783 1.00 84.75 157 ILE A CA 1
ATOM 1244 C C . ILE A 1 157 ? 15.329 -6.865 -6.877 1.00 84.75 157 ILE A C 1
ATOM 1246 O O . ILE A 1 157 ? 15.339 -7.477 -7.946 1.00 84.75 157 ILE A O 1
ATOM 1250 N N . GLY A 1 158 ? 14.893 -7.417 -5.746 1.00 88.62 158 GLY A N 1
ATOM 1251 C CA . GLY A 1 158 ? 14.314 -8.754 -5.704 1.00 88.62 158 GLY A CA 1
ATOM 1252 C C . GLY A 1 158 ? 12.989 -8.852 -6.480 1.00 88.62 158 GLY A C 1
ATOM 1253 O O . GLY A 1 158 ? 12.352 -7.834 -6.764 1.00 88.62 158 GLY A O 1
ATOM 1254 N N . PRO A 1 159 ? 12.503 -10.074 -6.769 1.00 92.12 159 PRO A N 1
ATOM 1255 C CA . PRO A 1 159 ? 11.256 -10.282 -7.508 1.00 92.12 159 PRO A CA 1
ATOM 1256 C C . PRO A 1 159 ? 10.057 -9.524 -6.926 1.00 92.12 159 PRO A C 1
ATOM 1258 O O . PRO A 1 159 ? 9.234 -9.010 -7.676 1.00 92.12 159 PRO A O 1
ATOM 1261 N N . ARG A 1 160 ? 9.981 -9.396 -5.594 1.00 91.94 160 ARG A N 1
ATOM 1262 C CA . ARG A 1 160 ? 8.902 -8.652 -4.942 1.00 91.94 160 ARG A CA 1
ATOM 1263 C C . ARG A 1 160 ? 8.911 -7.170 -5.303 1.00 91.94 160 ARG A C 1
ATOM 1265 O O . ARG A 1 160 ? 7.900 -6.682 -5.798 1.00 91.94 160 ARG A O 1
ATOM 1272 N N . GLY A 1 161 ? 10.041 -6.484 -5.129 1.00 92.12 161 GLY A N 1
ATOM 1273 C CA . GLY A 1 161 ? 10.150 -5.064 -5.474 1.00 92.12 161 GLY A CA 1
ATOM 1274 C C . GLY A 1 161 ? 9.859 -4.822 -6.956 1.00 92.12 161 GLY A C 1
ATOM 1275 O O . GLY A 1 161 ? 9.047 -3.968 -7.297 1.00 92.12 161 GLY A O 1
ATOM 1276 N N . LEU A 1 162 ? 10.395 -5.673 -7.842 1.00 92.94 162 LEU A N 1
ATOM 1277 C CA . LEU A 1 162 ? 10.107 -5.621 -9.282 1.00 92.94 162 LEU A CA 1
ATOM 1278 C C . LEU A 1 162 ? 8.620 -5.822 -9.618 1.00 92.94 162 LEU A C 1
ATOM 1280 O O . LEU A 1 162 ? 8.148 -5.312 -10.634 1.00 92.94 162 LEU A O 1
ATOM 1284 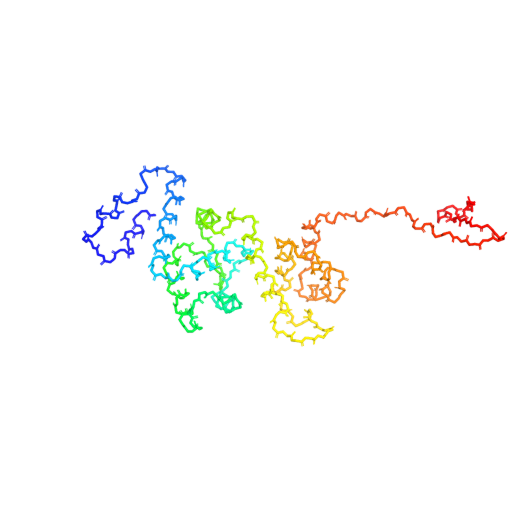N N . SER A 1 163 ? 7.888 -6.588 -8.807 1.00 93.94 163 SER A N 1
ATOM 1285 C CA . SER A 1 163 ? 6.461 -6.849 -9.015 1.00 93.94 163 SER A CA 1
ATOM 1286 C C . SER A 1 163 ? 5.543 -5.731 -8.511 1.00 93.94 163 SER A C 1
ATOM 1288 O O . SER A 1 163 ? 4.414 -5.646 -8.990 1.00 93.94 163 SER A O 1
ATOM 1290 N N . GLU A 1 164 ? 6.010 -4.899 -7.575 1.00 94.75 164 GLU A N 1
ATOM 1291 C CA . GLU A 1 164 ? 5.202 -3.881 -6.884 1.00 94.75 164 GLU A CA 1
ATOM 1292 C C . GLU A 1 164 ? 5.538 -2.446 -7.328 1.00 94.75 164 GLU A C 1
ATOM 1294 O O . GLU A 1 164 ? 4.660 -1.585 -7.337 1.00 94.75 164 GLU A O 1
ATOM 1299 N N . VAL A 1 165 ? 6.788 -2.176 -7.728 1.00 92.56 165 VAL A N 1
ATOM 1300 C CA . VAL A 1 165 ? 7.288 -0.808 -7.950 1.00 92.56 165 VAL A CA 1
ATOM 1301 C C . VAL A 1 165 ? 6.489 -0.032 -9.002 1.00 92.56 165 VAL A C 1
ATOM 1303 O O . VAL A 1 165 ? 6.028 1.068 -8.714 1.00 92.56 165 VAL A O 1
ATOM 1306 N N . VAL A 1 166 ? 6.255 -0.600 -10.191 1.00 93.44 166 VAL A N 1
ATOM 1307 C CA . VAL A 1 166 ? 5.526 0.100 -11.267 1.00 93.44 166 VAL A CA 1
ATOM 1308 C C . VAL A 1 166 ? 4.051 0.267 -10.920 1.00 93.44 166 VAL A C 1
ATOM 1310 O O . VAL A 1 166 ? 3.473 1.318 -11.196 1.00 93.44 166 VAL A O 1
ATOM 1313 N N . TYR A 1 167 ? 3.451 -0.725 -10.256 1.00 94.81 167 TYR A N 1
ATOM 1314 C CA . TYR A 1 167 ? 2.077 -0.627 -9.773 1.00 94.81 167 TYR A CA 1
ATOM 1315 C C . TYR A 1 167 ? 1.912 0.583 -8.846 1.00 94.81 167 TYR A C 1
ATOM 1317 O O . TYR A 1 167 ? 1.056 1.434 -9.088 1.00 94.81 167 TYR A O 1
ATOM 1325 N N . HIS A 1 168 ? 2.770 0.710 -7.831 1.00 95.25 168 HIS A N 1
ATOM 1326 C CA . HIS A 1 168 ? 2.691 1.822 -6.888 1.00 95.25 168 HIS A CA 1
ATOM 1327 C C . HIS A 1 168 ? 3.100 3.162 -7.501 1.00 95.25 168 HIS A C 1
ATOM 1329 O O . HIS A 1 168 ? 2.446 4.159 -7.220 1.00 95.25 168 HIS A O 1
ATOM 1335 N N . GLN A 1 169 ? 4.098 3.206 -8.390 1.00 93.62 169 GLN A N 1
ATOM 1336 C CA . GLN A 1 169 ? 4.437 4.431 -9.127 1.00 93.62 169 GLN A CA 1
ATOM 1337 C C . GLN A 1 169 ? 3.263 4.928 -9.975 1.00 93.62 169 GLN A C 1
ATOM 1339 O O . GLN A 1 169 ? 2.974 6.123 -9.983 1.00 93.62 169 GLN A O 1
ATOM 1344 N N . THR A 1 170 ? 2.559 4.012 -10.641 1.00 93.38 170 THR A N 1
ATOM 1345 C CA . THR A 1 170 ? 1.387 4.343 -11.456 1.00 93.38 170 THR A CA 1
ATOM 1346 C C . THR A 1 170 ? 0.248 4.861 -10.585 1.00 93.38 170 THR A C 1
ATOM 1348 O O . THR A 1 170 ? -0.314 5.912 -10.876 1.00 93.38 170 THR A O 1
ATOM 1351 N N . LYS A 1 171 ? -0.053 4.178 -9.472 1.00 92.38 171 LYS A N 1
ATOM 1352 C CA . LYS A 1 171 ? -1.076 4.619 -8.512 1.00 92.38 171 LYS A CA 1
ATOM 1353 C C . LYS A 1 171 ? -0.739 5.944 -7.826 1.00 92.38 171 LYS A C 1
ATOM 1355 O O . LYS A 1 171 ? -1.642 6.688 -7.486 1.00 92.38 171 LYS A O 1
ATOM 1360 N N . ALA A 1 172 ? 0.543 6.250 -7.664 1.00 92.62 172 ALA A N 1
ATOM 1361 C CA . ALA A 1 172 ? 1.036 7.512 -7.123 1.00 92.62 172 ALA A CA 1
ATOM 1362 C C . ALA A 1 172 ? 1.156 8.646 -8.163 1.00 92.62 172 ALA A C 1
ATOM 1364 O O . ALA A 1 172 ? 1.622 9.736 -7.814 1.00 92.62 172 ALA A O 1
ATOM 1365 N N . CYS A 1 173 ? 0.797 8.395 -9.429 1.00 92.50 173 CYS A N 1
ATOM 1366 C CA . CYS A 1 173 ? 0.955 9.325 -10.552 1.00 92.50 173 CYS A CA 1
ATOM 1367 C C . CYS A 1 173 ? 2.412 9.785 -10.793 1.00 92.50 173 CYS A C 1
ATOM 1369 O O . CYS A 1 173 ? 2.656 10.899 -11.259 1.00 92.50 173 CYS A O 1
ATOM 1371 N N . LEU A 1 174 ? 3.399 8.931 -10.496 1.00 89.44 174 LEU A N 1
ATOM 1372 C CA . LEU A 1 174 ? 4.831 9.184 -10.709 1.00 89.44 174 LEU A CA 1
ATOM 1373 C C . LEU A 1 174 ? 5.240 8.871 -12.160 1.00 89.44 174 LEU A C 1
ATOM 1375 O O . LEU A 1 174 ? 6.046 7.979 -12.429 1.00 89.44 174 LEU A O 1
ATOM 1379 N N . TRP A 1 175 ? 4.644 9.579 -13.123 1.00 91.12 175 TRP A N 1
ATOM 1380 C CA . TRP A 1 175 ? 4.810 9.292 -14.556 1.00 91.12 175 TRP A CA 1
ATOM 1381 C C . TRP A 1 175 ? 6.267 9.280 -15.049 1.00 91.12 175 TRP A C 1
ATOM 1383 O O . TRP A 1 175 ? 6.613 8.359 -15.793 1.00 91.12 175 TRP A O 1
ATOM 1393 N N . PRO A 1 176 ? 7.153 10.209 -14.629 1.00 87.06 176 PRO A N 1
ATOM 1394 C CA . PRO A 1 176 ? 8.558 10.166 -15.034 1.00 87.06 176 PRO A CA 1
ATOM 1395 C C . PRO A 1 176 ? 9.287 8.899 -14.564 1.00 87.06 176 PRO A C 1
ATOM 1397 O O . PRO A 1 176 ? 10.192 8.410 -15.240 1.00 87.06 176 PRO A O 1
ATOM 1400 N N . GLU A 1 177 ? 8.924 8.365 -13.398 1.00 88.69 177 GLU A N 1
ATOM 1401 C CA . GLU A 1 177 ? 9.481 7.135 -12.834 1.00 88.69 177 GLU A CA 1
ATOM 1402 C C . GLU A 1 177 ? 8.966 5.909 -13.590 1.00 88.69 177 GLU A C 1
ATOM 1404 O O . GLU A 1 177 ? 9.768 5.043 -13.946 1.00 88.69 177 GLU A O 1
ATOM 1409 N N . VAL A 1 178 ? 7.660 5.877 -13.882 1.00 90.44 178 VAL A N 1
ATOM 1410 C CA . VAL A 1 178 ? 7.018 4.813 -14.668 1.00 90.44 178 VAL A CA 1
ATOM 1411 C C . VAL A 1 178 ? 7.637 4.724 -16.061 1.00 90.44 178 VAL A C 1
ATOM 1413 O O . VAL A 1 178 ? 8.070 3.647 -16.473 1.00 90.44 178 VAL A O 1
ATOM 1416 N N . GLU A 1 179 ? 7.737 5.852 -16.773 1.00 88.06 179 GLU A N 1
ATOM 1417 C CA . GLU A 1 179 ? 8.343 5.914 -18.107 1.00 88.06 179 GLU A CA 1
ATOM 1418 C C . GLU A 1 179 ? 9.793 5.423 -18.061 1.00 88.06 179 GLU A C 1
ATOM 1420 O O . GLU A 1 179 ? 10.202 4.575 -18.853 1.00 88.06 179 GLU A O 1
ATOM 1425 N N . ARG A 1 180 ? 10.571 5.892 -17.080 1.00 88.44 180 ARG A N 1
ATOM 1426 C CA . ARG A 1 180 ? 11.965 5.478 -16.894 1.00 88.44 180 ARG A CA 1
ATOM 1427 C C . ARG A 1 180 ? 12.098 3.978 -16.637 1.00 88.44 180 ARG A C 1
ATOM 1429 O O . ARG A 1 180 ? 13.053 3.386 -17.130 1.00 88.44 180 ARG A O 1
ATOM 1436 N N . ALA A 1 181 ? 11.199 3.375 -15.861 1.00 89.38 181 ALA A N 1
ATOM 1437 C CA . ALA A 1 181 ? 11.227 1.945 -15.573 1.00 89.38 181 ALA A CA 1
ATOM 1438 C C . ALA A 1 181 ? 10.833 1.119 -16.806 1.00 89.38 181 ALA A C 1
ATOM 1440 O O . ALA A 1 181 ? 11.604 0.265 -17.246 1.00 89.38 181 ALA A O 1
ATOM 1441 N N . LEU A 1 182 ? 9.673 1.393 -17.407 1.00 90.56 182 LEU A N 1
ATOM 1442 C CA . LEU A 1 182 ? 9.142 0.581 -18.505 1.00 90.56 182 LEU A CA 1
ATOM 1443 C C . LEU A 1 182 ? 9.923 0.751 -19.815 1.00 90.56 182 LEU A C 1
ATOM 1445 O O . LEU A 1 182 ? 10.085 -0.222 -20.552 1.00 90.56 182 LEU A O 1
ATOM 1449 N N . CYS A 1 183 ? 10.507 1.927 -20.063 1.00 89.88 183 CYS A N 1
ATOM 1450 C CA . CYS A 1 183 ? 11.367 2.171 -21.225 1.00 89.88 183 CYS A CA 1
ATOM 1451 C C . CYS A 1 183 ? 12.838 1.754 -21.010 1.00 89.88 183 CYS A C 1
ATOM 1453 O O . CYS A 1 183 ? 13.659 1.894 -21.921 1.00 89.88 183 CYS A O 1
ATOM 1455 N N . ASP A 1 184 ? 13.208 1.220 -19.839 1.00 88.62 184 ASP A N 1
ATOM 1456 C CA . ASP A 1 184 ? 14.552 0.695 -19.581 1.00 88.62 184 ASP A CA 1
ATOM 1457 C C . ASP A 1 184 ? 14.608 -0.820 -19.812 1.00 88.62 184 ASP A C 1
ATOM 1459 O O . ASP A 1 184 ? 14.125 -1.634 -19.022 1.00 88.62 184 ASP A O 1
ATOM 1463 N N . LEU A 1 185 ? 15.304 -1.235 -20.874 1.00 91.38 185 LEU A N 1
ATOM 1464 C CA . LEU A 1 185 ? 15.488 -2.653 -21.201 1.00 91.38 185 LEU A CA 1
ATOM 1465 C C . LEU A 1 185 ? 16.159 -3.463 -20.080 1.00 91.38 185 LEU A C 1
ATOM 1467 O O . LEU A 1 185 ? 16.033 -4.689 -20.056 1.00 91.38 185 LEU A O 1
ATOM 1471 N N . ARG A 1 186 ? 16.882 -2.823 -19.152 1.00 89.94 186 ARG A N 1
ATOM 1472 C CA . ARG A 1 186 ? 17.448 -3.499 -17.975 1.00 89.94 186 ARG A CA 1
ATOM 1473 C C . ARG A 1 186 ? 16.361 -3.869 -16.969 1.00 89.94 186 ARG A C 1
ATOM 1475 O O . ARG A 1 186 ? 16.442 -4.956 -16.409 1.00 89.94 186 ARG A O 1
ATOM 1482 N N . PHE A 1 187 ? 15.355 -3.015 -16.777 1.00 90.50 187 PHE A N 1
ATOM 1483 C CA . PHE A 1 187 ? 14.190 -3.311 -15.941 1.00 90.50 187 PHE A CA 1
ATOM 1484 C C . PHE A 1 187 ? 13.350 -4.429 -16.559 1.00 90.50 187 PHE A C 1
ATOM 1486 O O . PHE A 1 187 ? 13.087 -5.437 -15.907 1.00 90.50 187 PHE A O 1
ATOM 1493 N N . VAL A 1 188 ? 13.033 -4.311 -17.854 1.00 92.12 188 VAL A N 1
ATOM 1494 C CA . VAL A 1 188 ? 12.314 -5.349 -18.614 1.00 92.12 188 VAL A CA 1
ATOM 1495 C C . VAL A 1 188 ? 13.031 -6.695 -18.505 1.00 92.12 188 VAL A C 1
ATOM 1497 O O . VAL A 1 188 ? 12.421 -7.716 -18.186 1.00 92.12 188 VAL A O 1
ATOM 1500 N N . ARG A 1 189 ? 14.357 -6.701 -18.700 1.00 93.00 189 ARG A N 1
ATOM 1501 C CA . ARG A 1 189 ? 15.177 -7.905 -18.530 1.00 93.00 189 ARG A CA 1
ATOM 1502 C C . ARG A 1 189 ? 15.112 -8.443 -17.102 1.00 93.00 189 ARG A C 1
ATOM 1504 O O . ARG A 1 189 ? 15.023 -9.656 -16.951 1.00 93.00 189 ARG A O 1
ATOM 1511 N N . ALA A 1 190 ? 15.166 -7.583 -16.084 1.00 91.88 190 ALA A N 1
ATOM 1512 C CA . ALA A 1 190 ? 15.086 -7.995 -14.685 1.00 91.88 190 ALA A CA 1
ATOM 1513 C C . ALA A 1 190 ? 13.734 -8.658 -14.363 1.00 91.88 190 ALA A C 1
ATOM 1515 O O . ALA A 1 190 ? 13.733 -9.757 -13.811 1.00 91.88 190 ALA A O 1
ATOM 1516 N N . LYS A 1 191 ? 12.597 -8.079 -14.793 1.00 93.06 191 LYS A N 1
ATOM 1517 C CA . LYS A 1 191 ? 11.271 -8.714 -14.639 1.00 93.06 191 LYS A CA 1
ATOM 1518 C C . LYS A 1 191 ? 11.208 -10.068 -15.342 1.00 93.06 191 LYS A C 1
ATOM 1520 O O . LYS A 1 191 ? 10.800 -11.050 -14.728 1.00 93.06 191 LYS A O 1
ATOM 1525 N N . CYS A 1 192 ? 11.661 -10.155 -16.594 1.00 94.88 192 CYS A N 1
ATOM 1526 C CA . CYS A 1 192 ? 11.671 -11.422 -17.332 1.00 94.88 192 CYS A CA 1
ATOM 1527 C C . CYS A 1 192 ? 12.572 -12.477 -16.672 1.00 94.88 192 CYS A C 1
ATOM 1529 O O . CYS A 1 192 ? 12.168 -13.629 -16.540 1.00 94.88 192 CYS A O 1
ATOM 1531 N N . ALA A 1 193 ? 13.769 -12.096 -16.216 1.00 94.00 193 ALA A N 1
ATOM 1532 C CA . ALA A 1 193 ? 14.684 -13.001 -15.521 1.00 94.00 193 ALA A CA 1
ATOM 1533 C C . ALA A 1 193 ? 14.118 -13.494 -14.177 1.00 94.00 193 ALA A C 1
ATOM 1535 O O . ALA A 1 193 ? 14.393 -14.621 -13.778 1.00 94.00 193 ALA A O 1
ATOM 1536 N N . ALA A 1 194 ? 13.297 -12.678 -13.513 1.00 93.69 194 ALA A N 1
ATOM 1537 C CA . ALA A 1 194 ? 12.568 -13.039 -12.300 1.00 93.69 194 ALA A CA 1
ATOM 1538 C C . ALA A 1 194 ? 11.272 -13.841 -12.564 1.00 93.69 194 ALA A C 1
ATOM 1540 O O . ALA A 1 194 ? 10.559 -14.158 -11.614 1.00 93.69 194 ALA A O 1
ATOM 1541 N N . GLY A 1 195 ? 10.943 -14.162 -13.823 1.00 95.56 195 GLY A N 1
ATOM 1542 C CA . GLY A 1 195 ? 9.718 -14.885 -14.190 1.00 95.56 195 GLY A CA 1
ATOM 1543 C C . GLY A 1 195 ? 8.440 -14.037 -14.150 1.00 95.56 195 GLY A C 1
ATOM 1544 O O . GLY A 1 195 ? 7.343 -14.582 -14.129 1.00 95.56 195 GLY A O 1
ATOM 1545 N N . LEU A 1 196 ? 8.560 -12.707 -14.144 1.00 95.75 196 LEU A N 1
ATOM 1546 C CA . LEU A 1 196 ? 7.452 -11.754 -14.006 1.00 95.75 196 LEU A CA 1
ATOM 1547 C C . LEU A 1 196 ? 6.956 -11.222 -15.361 1.00 95.75 196 LEU A C 1
ATOM 1549 O O . LEU A 1 196 ? 6.583 -10.055 -15.460 1.00 95.75 196 LEU A O 1
ATOM 1553 N N . THR A 1 197 ? 6.979 -12.038 -16.418 1.00 94.50 197 THR A N 1
ATOM 1554 C CA . THR A 1 197 ? 6.576 -11.606 -17.769 1.00 94.50 197 THR A CA 1
ATOM 1555 C C . THR A 1 197 ? 5.100 -11.216 -17.830 1.00 94.50 197 THR A C 1
ATOM 1557 O O . THR A 1 197 ? 4.790 -10.149 -18.349 1.00 94.50 197 THR A O 1
ATOM 1560 N N . ASP A 1 198 ? 4.206 -11.996 -17.220 1.00 92.88 198 ASP A N 1
ATOM 1561 C CA . ASP A 1 198 ? 2.782 -11.634 -17.143 1.00 92.88 198 ASP A CA 1
ATOM 1562 C C . ASP A 1 198 ? 2.583 -10.347 -16.334 1.00 92.88 198 ASP A C 1
ATOM 1564 O O . ASP A 1 198 ? 1.839 -9.456 -16.730 1.00 92.88 198 ASP A O 1
ATOM 1568 N N . GLY A 1 199 ? 3.333 -10.196 -15.238 1.00 92.31 199 GLY A N 1
ATOM 1569 C CA . GLY A 1 199 ? 3.329 -8.968 -14.448 1.00 92.31 199 GLY A CA 1
ATOM 1570 C C . GLY A 1 199 ? 3.897 -7.760 -15.197 1.00 92.31 199 GLY A C 1
ATOM 1571 O O . GLY A 1 199 ? 3.543 -6.636 -14.876 1.00 92.31 199 GLY A O 1
ATOM 1572 N N . LEU A 1 200 ? 4.790 -7.948 -16.172 1.00 93.75 200 LEU A N 1
ATOM 1573 C CA . LEU A 1 200 ? 5.246 -6.869 -17.052 1.00 93.75 200 LEU A CA 1
ATOM 1574 C C . LEU A 1 200 ? 4.142 -6.465 -18.034 1.00 93.75 200 LEU A C 1
ATOM 1576 O O . LEU A 1 200 ? 3.954 -5.277 -18.253 1.00 93.75 200 LEU A O 1
ATOM 1580 N N . ILE A 1 201 ? 3.402 -7.427 -18.593 1.00 92.25 201 ILE A N 1
ATOM 1581 C CA . ILE A 1 201 ? 2.243 -7.137 -19.451 1.00 92.25 201 ILE A CA 1
ATOM 1582 C C . ILE A 1 201 ? 1.206 -6.335 -18.658 1.00 92.25 201 ILE A C 1
ATOM 1584 O O . ILE A 1 201 ? 0.792 -5.273 -19.106 1.00 92.25 201 ILE A O 1
ATOM 1588 N N . SER A 1 202 ? 0.889 -6.773 -17.436 1.00 90.75 202 SER A N 1
ATOM 1589 C CA . SER A 1 202 ? -0.036 -6.056 -16.552 1.00 90.75 202 SER A CA 1
ATOM 1590 C C . SER A 1 202 ? 0.405 -4.624 -16.226 1.00 90.75 202 SER A C 1
ATOM 1592 O O . SER A 1 202 ? -0.455 -3.765 -16.063 1.00 90.75 202 SER A O 1
ATOM 1594 N N . ASP A 1 203 ? 1.712 -4.345 -16.140 1.00 92.56 203 ASP A N 1
ATOM 1595 C CA . ASP A 1 203 ? 2.201 -2.972 -15.950 1.00 92.56 203 ASP A CA 1
ATOM 1596 C C . ASP A 1 203 ? 1.875 -2.080 -17.158 1.00 92.56 203 ASP A C 1
ATOM 1598 O O . ASP A 1 203 ? 1.474 -0.935 -16.979 1.00 92.56 203 ASP A O 1
ATOM 1602 N N . TYR A 1 204 ? 2.038 -2.590 -18.385 1.00 91.19 204 TYR A N 1
ATOM 1603 C CA . TYR A 1 204 ? 1.679 -1.854 -19.603 1.00 91.19 204 TYR A CA 1
ATOM 1604 C C . TYR A 1 204 ? 0.162 -1.695 -19.745 1.00 91.19 204 TYR A C 1
ATOM 1606 O O . TYR A 1 204 ? -0.310 -0.611 -20.088 1.00 91.19 204 TYR A O 1
ATOM 1614 N N . ASP A 1 205 ? -0.602 -2.743 -19.427 1.00 88.94 205 ASP A N 1
ATOM 1615 C CA . ASP A 1 205 ? -2.066 -2.703 -19.444 1.00 88.94 205 ASP A CA 1
ATOM 1616 C C . ASP A 1 205 ? -2.614 -1.661 -18.457 1.00 88.94 205 ASP A C 1
ATOM 1618 O O . ASP A 1 205 ? -3.583 -0.970 -18.764 1.00 88.94 205 ASP A O 1
ATOM 1622 N N . LEU A 1 206 ? -1.974 -1.504 -17.290 1.00 86.94 206 LEU A N 1
ATOM 1623 C CA . LEU A 1 206 ? -2.357 -0.516 -16.276 1.00 86.94 206 LEU A CA 1
ATOM 1624 C C . LEU A 1 206 ? -2.260 0.929 -16.786 1.00 86.94 206 LEU A C 1
ATOM 1626 O O . LEU A 1 206 ? -2.991 1.793 -16.308 1.00 86.94 206 LEU A O 1
ATOM 1630 N N . LEU A 1 207 ? -1.378 1.190 -17.752 1.00 84.88 207 LEU A N 1
ATOM 1631 C CA . LEU A 1 207 ? -1.230 2.498 -18.393 1.00 84.88 207 LEU A CA 1
ATOM 1632 C C . LEU A 1 207 ? -2.221 2.724 -19.532 1.00 84.88 207 LEU A C 1
ATOM 1634 O O . LEU A 1 207 ? -2.136 3.748 -20.206 1.00 84.88 207 LEU A O 1
ATOM 1638 N N . GLU A 1 208 ? -3.091 1.746 -19.799 1.00 80.06 208 GLU A N 1
ATOM 1639 C CA . GLU A 1 208 ? -3.882 1.680 -21.026 1.00 80.06 208 GLU A CA 1
ATOM 1640 C C . GLU A 1 208 ? -2.999 1.891 -22.265 1.00 80.06 208 GLU A C 1
ATOM 1642 O O . GLU A 1 208 ? -3.432 2.461 -23.270 1.00 80.06 208 GLU A O 1
ATOM 1647 N N . ALA A 1 209 ? -1.738 1.434 -22.195 1.00 60.28 209 ALA A N 1
ATOM 1648 C CA . ALA A 1 209 ? -0.811 1.449 -23.311 1.00 60.28 209 ALA A CA 1
ATOM 1649 C C . ALA A 1 209 ? -1.303 0.407 -24.320 1.00 60.28 209 ALA A C 1
ATOM 1651 O O . ALA A 1 209 ? -0.819 -0.722 -24.384 1.00 60.28 209 ALA A O 1
ATOM 1652 N N . GLY A 1 210 ? -2.343 0.774 -25.070 1.00 55.03 210 GLY A N 1
ATOM 1653 C CA . GLY A 1 210 ? -2.907 -0.042 -26.126 1.00 55.03 210 GLY A CA 1
ATOM 1654 C C . GLY A 1 210 ? -1.835 -0.412 -27.152 1.00 55.03 210 GLY A C 1
ATOM 1655 O O . GLY A 1 210 ? -0.725 0.132 -27.130 1.00 55.03 210 GLY A O 1
ATOM 1656 N N . PRO A 1 211 ? -2.145 -1.324 -28.091 1.00 53.94 211 PRO A N 1
ATOM 1657 C CA . PRO A 1 211 ? -1.234 -1.607 -29.189 1.00 53.94 211 PRO A CA 1
ATOM 1658 C C . PRO A 1 211 ? -0.829 -0.276 -29.811 1.00 53.94 211 PRO A C 1
ATOM 1660 O O . PRO A 1 211 ? -1.707 0.484 -30.227 1.00 53.94 211 PRO A O 1
ATOM 1663 N N . ALA A 1 212 ? 0.478 0.010 -29.808 1.00 52.47 212 ALA A N 1
ATOM 1664 C CA . ALA A 1 212 ? 1.015 1.230 -30.380 1.00 52.47 212 ALA A CA 1
ATOM 1665 C C . ALA A 1 212 ? 0.395 1.383 -31.766 1.00 52.47 212 ALA A C 1
ATOM 1667 O O . ALA A 1 212 ? 0.660 0.575 -32.661 1.00 52.47 212 ALA A O 1
ATOM 1668 N N . GLN A 1 213 ? -0.493 2.364 -31.924 1.00 52.00 213 GLN A N 1
ATOM 1669 C CA . GLN A 1 213 ? -0.943 2.720 -33.251 1.00 52.00 213 GLN A CA 1
ATOM 1670 C C . GLN A 1 213 ? 0.292 3.329 -33.893 1.00 52.00 213 GLN A C 1
ATOM 1672 O O . GLN A 1 213 ? 0.808 4.312 -33.357 1.00 52.00 213 GLN A O 1
ATOM 1677 N N . PRO A 1 214 ? 0.851 2.714 -34.950 1.00 49.06 214 PRO A N 1
ATOM 1678 C CA . PRO A 1 214 ? 1.965 3.335 -35.625 1.00 49.06 214 PRO A CA 1
ATOM 1679 C C . PRO A 1 214 ? 1.481 4.714 -36.049 1.00 49.06 214 PRO A C 1
ATOM 1681 O O . PRO A 1 214 ? 0.508 4.825 -36.801 1.00 49.06 214 PRO A O 1
ATOM 1684 N N . ASP A 1 215 ? 2.151 5.750 -35.550 1.00 44.47 215 ASP A N 1
ATOM 1685 C CA . ASP A 1 215 ? 2.023 7.071 -36.137 1.00 44.47 215 ASP A CA 1
ATOM 1686 C C . ASP A 1 215 ? 2.201 6.933 -37.655 1.00 44.47 215 ASP A C 1
ATOM 1688 O O . ASP A 1 215 ? 2.919 6.027 -38.121 1.00 44.47 215 ASP A O 1
ATOM 1692 N N . PRO A 1 216 ? 1.568 7.812 -38.454 1.00 56.19 216 PRO A N 1
ATOM 1693 C CA . PRO A 1 216 ? 1.868 7.888 -39.872 1.00 56.19 216 PRO A CA 1
ATOM 1694 C C . PRO A 1 216 ? 3.392 7.852 -40.031 1.00 56.19 216 PRO A C 1
ATOM 1696 O O . PRO A 1 216 ? 4.082 8.579 -39.309 1.00 56.19 216 PRO A O 1
ATOM 1699 N N . PRO A 1 217 ? 3.938 6.978 -40.899 1.00 55.62 217 PRO A N 1
ATOM 1700 C CA . PRO A 1 217 ? 5.375 6.766 -40.978 1.00 55.62 217 PRO A CA 1
ATOM 1701 C C . PRO A 1 217 ? 6.061 8.122 -41.071 1.00 55.62 217 PRO A C 1
ATOM 1703 O O . PRO A 1 217 ? 5.669 8.915 -41.928 1.00 55.62 217 PRO A O 1
ATOM 1706 N N . LEU A 1 218 ? 7.040 8.383 -40.194 1.00 54.31 218 LEU A N 1
ATOM 1707 C CA . LEU A 1 218 ? 7.822 9.619 -40.209 1.00 54.31 218 LEU A CA 1
ATOM 1708 C C . LEU A 1 218 ? 8.315 9.859 -41.639 1.00 54.31 218 LEU A C 1
ATOM 1710 O O . LEU A 1 218 ? 9.273 9.234 -42.103 1.00 54.31 218 LEU A O 1
ATOM 1714 N N . GLN A 1 219 ? 7.632 10.747 -42.360 1.00 57.00 219 GLN A N 1
ATOM 1715 C CA . GLN A 1 219 ? 8.030 11.169 -43.690 1.00 57.00 219 GLN A CA 1
ATOM 1716 C C . GLN A 1 219 ? 9.137 12.194 -43.498 1.00 57.00 219 GLN A C 1
ATOM 1718 O O . GLN A 1 219 ? 8.915 13.400 -43.538 1.00 57.00 219 GLN A O 1
ATOM 1723 N N . THR A 1 220 ? 10.350 11.720 -43.223 1.00 55.72 220 THR A N 1
ATOM 1724 C CA . THR A 1 220 ? 11.510 12.604 -43.237 1.00 55.72 220 THR A CA 1
ATOM 1725 C C . THR A 1 220 ? 11.673 13.121 -44.663 1.00 55.72 220 THR A C 1
ATOM 1727 O O . THR A 1 220 ? 11.787 12.342 -45.611 1.00 55.72 220 THR A O 1
ATOM 1730 N N . ALA A 1 221 ? 11.601 14.442 -44.838 1.00 54.16 221 ALA A N 1
ATOM 1731 C CA . ALA A 1 221 ? 11.776 15.058 -46.143 1.00 54.16 221 ALA A CA 1
ATOM 1732 C C . ALA A 1 221 ? 13.225 14.848 -46.599 1.00 54.16 221 ALA A C 1
ATOM 1734 O O . ALA A 1 221 ? 14.176 15.295 -45.956 1.00 54.16 221 ALA A O 1
ATOM 1735 N N . TRP A 1 222 ? 13.402 14.162 -47.720 1.00 60.78 222 TRP A N 1
ATOM 1736 C CA . TRP A 1 222 ? 14.697 14.008 -48.363 1.00 60.78 222 TRP A CA 1
ATOM 1737 C C . TRP A 1 222 ? 14.911 15.197 -49.300 1.00 60.78 222 TRP A C 1
ATOM 1739 O O . TRP A 1 222 ? 13.974 15.680 -49.935 1.00 60.78 222 TRP A O 1
ATOM 1749 N N . ARG A 1 223 ? 16.153 15.672 -49.426 1.00 60.47 223 ARG A N 1
ATOM 1750 C CA . ARG A 1 223 ? 16.495 16.711 -50.405 1.00 60.47 223 ARG A CA 1
ATOM 1751 C C . ARG A 1 223 ? 17.001 16.059 -51.687 1.00 60.47 223 ARG A C 1
ATOM 1753 O O . ARG A 1 223 ? 18.033 15.388 -51.671 1.00 60.47 223 ARG A O 1
ATOM 1760 N N . ARG A 1 224 ? 16.313 16.275 -52.812 1.00 61.06 224 ARG A N 1
ATOM 1761 C CA . ARG A 1 224 ? 16.704 15.737 -54.126 1.00 61.06 224 ARG A CA 1
ATOM 1762 C C . ARG A 1 224 ? 16.550 16.810 -55.202 1.00 61.06 224 ARG A C 1
ATOM 1764 O O . ARG A 1 224 ? 15.495 17.407 -55.335 1.00 61.06 224 ARG A O 1
ATOM 1771 N N . ARG A 1 225 ? 17.617 17.062 -55.974 1.00 67.69 225 ARG A N 1
ATOM 1772 C CA . ARG A 1 225 ? 17.649 18.063 -57.071 1.00 67.69 225 ARG A CA 1
ATOM 1773 C C . ARG A 1 225 ? 17.145 19.468 -56.677 1.00 67.69 225 ARG A C 1
ATOM 1775 O O . ARG A 1 225 ? 16.592 20.177 -57.503 1.00 67.69 225 ARG A O 1
ATOM 1782 N N . GLY A 1 226 ? 17.369 19.881 -55.430 1.00 75.25 226 GLY A N 1
ATOM 1783 C CA . GLY A 1 226 ? 17.016 21.220 -54.944 1.00 75.25 226 GLY A CA 1
ATOM 1784 C C . GLY A 1 226 ? 15.635 21.345 -54.297 1.00 75.25 226 GLY A C 1
ATOM 1785 O O . GLY A 1 226 ? 15.418 22.347 -53.625 1.00 75.25 226 GLY A O 1
ATOM 1786 N N . ALA A 1 227 ? 14.770 20.332 -54.399 1.00 65.19 227 ALA A N 1
ATOM 1787 C CA . ALA A 1 227 ? 13.466 20.288 -53.737 1.00 65.19 227 ALA A CA 1
ATOM 1788 C C . ALA A 1 227 ? 13.484 19.359 -52.507 1.00 65.19 227 ALA A C 1
ATOM 1790 O O . ALA A 1 227 ? 14.251 18.386 -52.456 1.00 65.19 227 ALA A O 1
ATOM 1791 N N . TYR A 1 228 ? 12.658 19.685 -51.511 1.00 70.88 228 TYR A N 1
ATOM 1792 C CA . TYR A 1 228 ? 12.313 18.783 -50.411 1.00 70.88 228 TYR A CA 1
ATOM 1793 C C . TYR A 1 228 ? 11.145 17.910 -50.857 1.00 70.88 228 TYR A C 1
ATOM 1795 O O . TYR A 1 228 ? 10.306 18.378 -51.611 1.00 70.88 228 TYR A O 1
ATOM 1803 N N . GLY A 1 229 ? 11.120 16.652 -50.433 1.00 74.31 229 GLY A N 1
ATOM 1804 C CA . GLY A 1 229 ? 10.008 15.759 -50.725 1.00 74.31 229 GLY A CA 1
ATOM 1805 C C . GLY A 1 229 ? 10.057 14.493 -49.882 1.00 74.31 229 GLY A C 1
ATOM 1806 O O . GLY A 1 229 ? 11.095 14.141 -49.316 1.00 74.31 229 GLY A O 1
ATOM 1807 N N . ALA A 1 230 ? 8.934 13.794 -49.785 1.00 73.69 230 ALA A N 1
ATOM 1808 C CA . ALA A 1 230 ? 8.816 12.527 -49.083 1.00 73.69 230 ALA A CA 1
ATOM 1809 C C . ALA A 1 230 ? 8.788 11.360 -50.073 1.00 73.69 230 ALA A C 1
ATOM 1811 O O . ALA A 1 230 ? 8.168 11.412 -51.139 1.00 73.69 230 ALA A O 1
ATOM 1812 N N . ARG A 1 231 ? 9.445 10.257 -49.708 1.00 69.81 231 ARG A N 1
ATOM 1813 C CA . ARG A 1 231 ? 9.336 9.004 -50.456 1.00 69.81 231 ARG A CA 1
ATOM 1814 C C . ARG A 1 231 ? 8.335 8.101 -49.757 1.00 69.81 231 ARG A C 1
ATOM 1816 O O . ARG A 1 231 ? 8.546 7.744 -48.601 1.00 69.81 231 ARG A O 1
ATOM 1823 N N . CYS A 1 232 ? 7.284 7.692 -50.464 1.00 67.06 232 CYS A N 1
ATOM 1824 C CA . CYS A 1 232 ? 6.319 6.746 -49.918 1.00 67.06 232 CYS A CA 1
ATOM 1825 C C . CYS A 1 232 ? 7.027 5.411 -49.602 1.00 67.06 232 CYS A C 1
ATOM 1827 O O . CYS A 1 232 ? 7.593 4.802 -50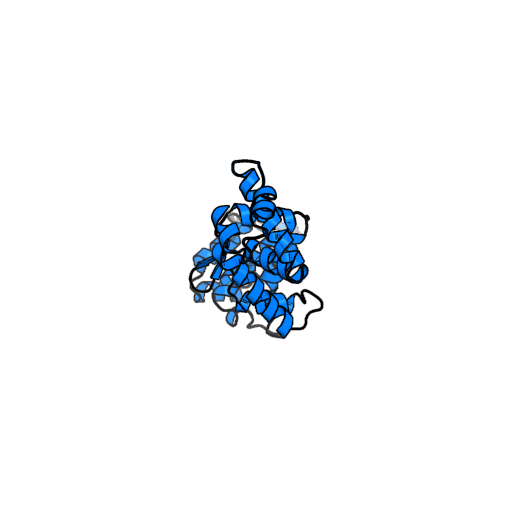.518 1.00 67.06 232 CYS A O 1
ATOM 1829 N N . PRO A 1 233 ? 6.996 4.918 -48.350 1.00 63.31 233 PRO A N 1
ATOM 1830 C CA . PRO A 1 233 ? 7.671 3.674 -47.988 1.00 63.31 233 PRO A CA 1
ATOM 1831 C C . PRO A 1 233 ? 7.048 2.441 -48.659 1.00 63.31 233 PRO A C 1
ATOM 1833 O O . PRO A 1 233 ? 7.725 1.429 -48.824 1.00 63.31 233 PRO A O 1
ATOM 1836 N N . HIS A 1 234 ? 5.785 2.535 -49.090 1.00 65.25 234 HIS A N 1
ATOM 1837 C CA . HIS A 1 234 ? 5.033 1.415 -49.649 1.00 65.25 234 HIS A CA 1
ATOM 1838 C C . HIS A 1 234 ? 5.183 1.289 -51.175 1.00 65.25 234 HIS A C 1
ATOM 1840 O O . HIS A 1 234 ? 5.595 0.247 -51.674 1.00 65.25 234 HIS A O 1
ATOM 1846 N N . CYS A 1 235 ? 4.926 2.361 -51.935 1.00 79.94 235 CYS A N 1
ATOM 1847 C CA . CYS A 1 235 ? 5.015 2.336 -53.405 1.00 79.94 235 CYS A CA 1
ATOM 1848 C C . CYS A 1 235 ? 6.328 2.910 -53.965 1.00 79.94 235 CYS A C 1
ATOM 1850 O O . CYS A 1 235 ? 6.554 2.873 -55.173 1.00 79.94 235 CYS A O 1
ATOM 1852 N N . ARG A 1 236 ? 7.207 3.448 -53.105 1.00 69.69 236 ARG A N 1
ATOM 1853 C CA . ARG A 1 236 ? 8.492 4.088 -53.453 1.00 69.69 236 ARG A CA 1
ATOM 1854 C C . ARG A 1 236 ? 8.396 5.339 -54.336 1.00 69.69 236 ARG A C 1
ATOM 1856 O O . ARG A 1 236 ? 9.453 5.830 -54.753 1.00 69.69 236 ARG A O 1
ATOM 1863 N N . ALA A 1 237 ? 7.191 5.857 -54.586 1.00 74.56 237 ALA A N 1
ATOM 1864 C CA . ALA A 1 237 ? 6.955 7.099 -55.318 1.00 74.56 237 ALA A CA 1
ATOM 1865 C C . ALA A 1 237 ? 7.492 8.320 -54.551 1.00 74.56 237 ALA A C 1
ATOM 1867 O O . ALA A 1 237 ? 7.547 8.318 -53.318 1.00 74.56 237 ALA A O 1
ATOM 1868 N N . TRP A 1 238 ? 7.925 9.335 -55.299 1.00 75.25 238 TRP A N 1
ATOM 1869 C CA . TRP A 1 238 ? 8.404 10.613 -54.773 1.00 75.25 238 TRP A CA 1
ATOM 1870 C C . TRP A 1 238 ? 7.271 11.634 -54.798 1.00 75.25 238 TRP A C 1
ATOM 1872 O O . TRP A 1 238 ? 6.635 11.797 -55.839 1.00 75.25 238 TRP A O 1
ATOM 1882 N N . HIS A 1 239 ? 7.060 12.317 -53.680 1.00 70.31 239 HIS A N 1
ATOM 1883 C CA . HIS A 1 239 ? 6.137 13.438 -53.554 1.00 70.31 239 HIS A CA 1
ATOM 1884 C C . HIS A 1 239 ? 6.952 14.662 -53.135 1.00 70.31 239 HIS A C 1
ATOM 1886 O O . HIS A 1 239 ? 7.644 14.595 -52.121 1.00 70.31 239 HIS A O 1
ATOM 1892 N N . GLU A 1 240 ? 6.939 15.711 -53.957 1.00 67.12 240 GLU A N 1
ATOM 1893 C CA . GLU A 1 240 ? 7.517 17.025 -53.623 1.00 67.12 240 GLU A CA 1
ATOM 1894 C C . GLU A 1 240 ? 6.636 17.763 -52.611 1.00 67.12 240 GLU A C 1
ATOM 1896 O O . GLU A 1 240 ? 5.394 17.651 -52.735 1.00 67.12 240 GLU A O 1
#